Protein AF-A0A395J311-F1 (afdb_monomer_lite)

pLDDT: mean 76.12, std 22.11, range [23.8, 97.12]

Structure (mmCIF, N/CA/C/O backbone):
data_AF-A0A395J311-F1
#
_entry.id   AF-A0A395J311-F1
#
loop_
_atom_site.group_PDB
_atom_site.id
_atom_site.type_symbol
_atom_site.label_atom_id
_atom_site.label_alt_id
_atom_site.label_comp_id
_atom_site.label_asym_id
_atom_site.label_entity_id
_atom_site.label_seq_id
_atom_site.pdbx_PDB_ins_code
_atom_site.Cartn_x
_atom_site.Cartn_y
_atom_site.Cartn_z
_atom_site.occupancy
_atom_site.B_iso_or_equiv
_atom_site.auth_seq_id
_atom_site.auth_comp_id
_atom_site.auth_asym_id
_atom_site.auth_atom_id
_atom_site.pdbx_PDB_model_num
ATOM 1 N N . MET A 1 1 ? -8.144 3.994 -25.648 1.00 46.50 1 MET A N 1
ATOM 2 C CA . MET A 1 1 ? -8.638 4.222 -24.274 1.00 46.50 1 MET A CA 1
ATOM 3 C C . MET A 1 1 ? -9.546 5.435 -24.321 1.00 46.50 1 MET A C 1
ATOM 5 O O . MET A 1 1 ? -9.095 6.478 -24.772 1.00 46.50 1 MET A O 1
ATOM 9 N N . GLY A 1 2 ? -10.836 5.251 -24.032 1.00 50.41 2 GLY A N 1
ATOM 10 C CA . GLY A 1 2 ? -11.854 6.295 -24.164 1.00 50.41 2 GLY A CA 1
ATOM 11 C C . GLY A 1 2 ? -11.689 7.373 -23.098 1.00 50.41 2 GLY A C 1
ATOM 12 O O . GLY A 1 2 ? -11.683 7.052 -21.916 1.00 50.41 2 GLY A O 1
ATOM 13 N N . VAL A 1 3 ? -11.524 8.624 -23.532 1.00 54.03 3 VAL A N 1
ATOM 14 C CA . VAL A 1 3 ? -11.451 9.811 -22.658 1.00 54.03 3 VAL A CA 1
ATOM 15 C C . VAL A 1 3 ? -12.029 11.061 -23.345 1.00 54.03 3 VAL A C 1
ATOM 17 O O . VAL A 1 3 ? -11.719 12.177 -22.959 1.00 54.03 3 VAL A O 1
ATOM 20 N N . LEU A 1 4 ? -12.816 10.909 -24.415 1.00 57.56 4 LEU A N 1
ATOM 21 C CA . LEU A 1 4 ? -13.254 12.064 -25.215 1.00 57.56 4 LEU A CA 1
ATOM 22 C C . LEU A 1 4 ? -14.638 12.609 -24.828 1.00 57.56 4 LEU A C 1
ATOM 24 O O . LEU A 1 4 ? -15.009 13.659 -25.333 1.00 57.56 4 LEU A O 1
ATOM 28 N N . ASP A 1 5 ? -15.372 11.935 -23.936 1.00 71.38 5 ASP A N 1
ATOM 29 C CA . ASP A 1 5 ? -16.736 12.323 -23.534 1.00 71.38 5 ASP A CA 1
ATOM 30 C C . ASP A 1 5 ? -16.904 12.284 -22.004 1.00 71.38 5 ASP A C 1
ATOM 32 O O . ASP A 1 5 ? -17.662 11.498 -21.440 1.00 71.38 5 ASP A O 1
ATOM 36 N N . THR A 1 6 ? -16.079 13.060 -21.302 1.00 75.94 6 THR A N 1
ATOM 37 C CA . THR A 1 6 ? -16.185 13.291 -19.854 1.00 75.94 6 THR A CA 1
ATOM 38 C C . THR A 1 6 ? -15.717 14.708 -19.538 1.00 75.94 6 THR A C 1
ATOM 40 O O . THR A 1 6 ? -14.771 15.200 -20.154 1.00 75.94 6 THR A O 1
ATOM 43 N N . GLU A 1 7 ? -16.353 15.362 -18.562 1.00 77.81 7 GLU A N 1
ATOM 44 C CA . GLU A 1 7 ? -15.931 16.680 -18.055 1.00 77.81 7 GLU A CA 1
ATOM 45 C C . GLU A 1 7 ? -14.528 16.643 -17.419 1.00 77.81 7 GLU A C 1
ATOM 47 O O . GLU A 1 7 ? -13.883 17.678 -17.256 1.00 77.81 7 GLU A O 1
ATOM 52 N N . PHE A 1 8 ? -14.022 15.445 -17.105 1.00 72.50 8 PHE A N 1
ATOM 53 C CA . PHE A 1 8 ? -12.715 15.223 -16.495 1.00 72.50 8 PHE A CA 1
ATOM 54 C C . PHE A 1 8 ? -11.744 14.625 -17.515 1.00 72.50 8 PHE A C 1
ATOM 56 O O . PHE A 1 8 ? -11.660 13.408 -17.700 1.00 72.50 8 PHE A O 1
ATOM 63 N N . SER A 1 9 ? -11.015 15.507 -18.199 1.00 60.00 9 SER A N 1
ATOM 64 C CA . SER A 1 9 ? -10.044 15.131 -19.226 1.00 60.00 9 SER A CA 1
ATOM 65 C C . SER A 1 9 ? -8.807 14.462 -18.616 1.00 60.00 9 SER A C 1
ATOM 67 O O . SER A 1 9 ? -7.838 15.128 -18.257 1.00 60.00 9 SER A O 1
ATOM 69 N N . GLY A 1 10 ? -8.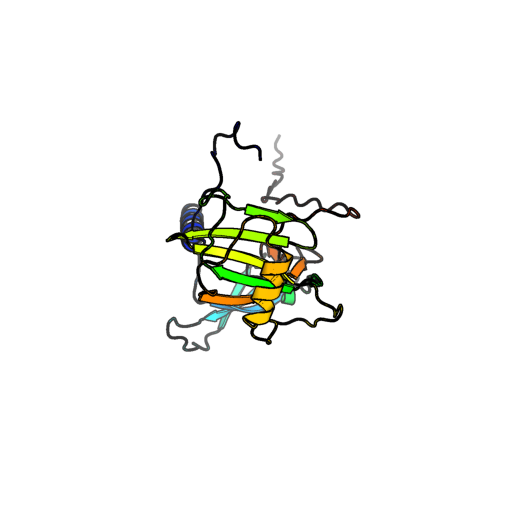806 13.131 -18.600 1.00 62.72 10 GLY A N 1
ATOM 70 C CA . GLY A 1 10 ? -7.616 12.327 -18.329 1.00 62.72 10 GLY A CA 1
ATOM 71 C C . GLY A 1 10 ? -7.238 12.202 -16.850 1.00 62.72 10 GLY A C 1
ATOM 72 O O . GLY A 1 10 ? -7.912 12.731 -15.968 1.00 62.72 10 GLY A O 1
ATOM 73 N N . PRO A 1 11 ? -6.182 11.425 -16.560 1.00 70.25 11 PRO A N 1
ATOM 74 C CA . PRO A 1 11 ? -5.730 11.199 -15.196 1.00 70.25 11 PRO A CA 1
ATOM 75 C C . PRO A 1 11 ? -5.072 12.456 -14.616 1.00 70.25 11 PRO A C 1
ATOM 77 O O . PRO A 1 11 ? -4.247 13.094 -15.268 1.00 70.25 11 PRO A O 1
ATOM 80 N N . TYR A 1 12 ? -5.383 12.763 -13.357 1.00 73.06 12 TYR A N 1
ATOM 81 C CA . TYR A 1 12 ? -4.646 13.758 -12.581 1.00 73.06 12 TYR A CA 1
ATOM 82 C C . TYR A 1 12 ? -3.455 13.096 -11.893 1.00 73.06 12 TYR A C 1
ATOM 84 O O . TYR A 1 12 ? -3.605 12.104 -11.182 1.00 73.06 12 TYR A O 1
ATOM 92 N N . MET A 1 13 ? -2.270 13.662 -12.101 1.00 72.25 13 MET A N 1
ATOM 93 C CA . MET A 1 13 ? -1.029 13.200 -11.482 1.00 72.25 13 MET A CA 1
ATOM 94 C C . MET A 1 13 ? -0.761 14.032 -10.224 1.00 72.25 13 MET A C 1
ATOM 96 O O . MET A 1 13 ? 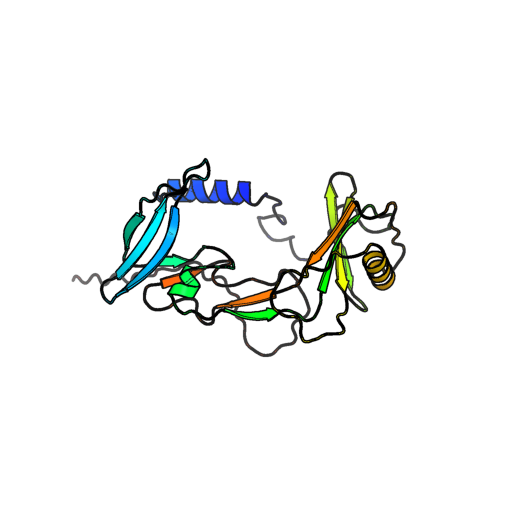-0.026 15.015 -10.278 1.00 72.25 13 MET A O 1
ATOM 100 N N . LEU A 1 14 ? -1.396 13.660 -9.112 1.00 75.81 14 LEU A N 1
ATOM 101 C CA . LEU A 1 14 ? -1.142 14.233 -7.786 1.00 75.81 14 LEU A CA 1
ATOM 102 C C . LEU A 1 14 ? -0.305 13.264 -6.955 1.00 75.81 14 LEU A C 1
ATOM 104 O O . LEU A 1 14 ? -0.451 12.044 -7.077 1.00 75.81 14 LEU A O 1
ATOM 108 N N . SER A 1 15 ? 0.564 13.791 -6.095 1.00 76.75 15 SER A N 1
ATOM 109 C CA . SER A 1 15 ? 1.229 12.945 -5.109 1.00 76.75 15 SER A CA 1
ATOM 110 C C . SER A 1 15 ? 0.222 12.422 -4.079 1.00 76.75 15 SER A C 1
ATOM 112 O O . SER A 1 15 ? -0.832 13.017 -3.826 1.00 76.75 15 SER A O 1
ATOM 114 N N . GLN A 1 16 ? 0.563 11.301 -3.445 1.00 76.81 16 GLN A N 1
ATOM 115 C CA . GLN A 1 16 ? -0.244 10.752 -2.358 1.00 76.81 16 GLN A CA 1
ATOM 116 C C . GLN A 1 16 ? -0.384 11.754 -1.198 1.00 76.81 16 GLN A C 1
ATOM 118 O O . GLN A 1 16 ? -1.484 11.944 -0.697 1.00 76.81 16 GLN A O 1
ATOM 123 N N . SER A 1 17 ? 0.698 12.455 -0.843 1.00 79.75 17 SER A N 1
ATOM 124 C CA . SER A 1 17 ? 0.708 13.496 0.198 1.00 79.75 17 SER A CA 1
ATOM 125 C C . SER A 1 17 ? -0.286 14.628 -0.085 1.00 79.75 17 SER A C 1
ATOM 127 O O . SER A 1 17 ? -1.055 15.023 0.792 1.00 79.75 17 SER A O 1
ATOM 129 N N . GLU A 1 18 ? -0.317 15.126 -1.324 1.00 84.25 18 GLU A N 1
ATOM 130 C CA . GLU A 1 18 ? -1.268 16.169 -1.727 1.00 84.25 18 GLU A CA 1
ATOM 131 C C . GLU A 1 18 ? -2.708 15.654 -1.660 1.00 84.25 18 GLU A C 1
ATOM 133 O O . GLU A 1 18 ? -3.593 16.344 -1.156 1.00 84.25 18 GLU A O 1
ATOM 138 N N . THR A 1 19 ? -2.930 14.416 -2.106 1.00 89.25 19 THR A N 1
ATOM 139 C CA . THR A 1 19 ? -4.248 13.774 -2.056 1.00 89.25 19 THR A CA 1
ATOM 140 C C . THR A 1 19 ? -4.732 13.614 -0.611 1.00 89.25 19 THR A C 1
ATOM 142 O O . THR A 1 19 ? -5.855 14.002 -0.294 1.00 89.25 19 THR A O 1
ATOM 145 N N . GLU A 1 20 ? -3.885 13.101 0.283 1.00 92.38 20 GLU A N 1
ATOM 146 C CA . GLU A 1 20 ? -4.190 12.943 1.711 1.00 92.38 20 GLU A CA 1
ATOM 147 C C . GLU A 1 20 ? -4.463 14.291 2.386 1.00 92.38 20 GLU A C 1
ATOM 149 O O . GLU A 1 20 ? -5.451 14.418 3.105 1.00 92.38 20 GLU A O 1
ATOM 154 N N . SER A 1 21 ? -3.660 15.316 2.087 1.00 91.81 21 SER A N 1
ATOM 155 C CA . SER A 1 21 ? -3.848 16.670 2.626 1.00 91.81 21 SER A CA 1
ATOM 156 C C . SER A 1 21 ? -5.194 17.274 2.209 1.00 91.81 21 SER A C 1
ATOM 158 O O . SER A 1 21 ? -5.882 17.898 3.018 1.00 91.81 21 SER A O 1
ATOM 160 N N . CYS A 1 22 ? -5.608 17.073 0.953 1.00 93.75 22 CYS A N 1
ATOM 161 C CA . CYS A 1 22 ? -6.921 17.509 0.477 1.00 93.75 22 CYS A CA 1
ATOM 162 C C . CYS A 1 22 ? -8.070 16.773 1.183 1.00 93.75 22 CYS A C 1
ATOM 164 O O . CYS A 1 22 ? -9.066 17.405 1.540 1.00 93.75 22 CYS A O 1
ATOM 166 N N . LEU A 1 23 ? -7.934 15.461 1.395 1.00 94.56 23 LEU A N 1
ATOM 167 C CA . LEU A 1 23 ? -8.941 14.650 2.085 1.00 94.56 23 LEU A CA 1
ATOM 168 C C . LEU A 1 23 ? -9.050 15.003 3.574 1.00 94.56 23 LEU A C 1
ATOM 170 O O . LEU A 1 23 ? -10.162 15.095 4.088 1.00 94.56 23 LEU A O 1
ATOM 174 N N . GLU A 1 24 ? -7.925 15.238 4.254 1.00 94.19 24 GLU A N 1
ATOM 175 C CA . GLU A 1 24 ? -7.893 15.653 5.663 1.00 94.19 24 GLU A CA 1
ATOM 176 C C . GLU A 1 24 ? -8.586 17.003 5.849 1.00 94.19 24 GLU A C 1
ATOM 178 O O . GLU A 1 24 ? -9.477 17.122 6.688 1.00 94.19 24 GLU A O 1
ATOM 183 N N . LYS A 1 25 ? -8.284 17.981 4.987 1.00 95.00 25 LYS A N 1
ATOM 184 C CA . LYS A 1 25 ? -8.961 19.281 5.012 1.00 95.00 25 LYS A CA 1
ATOM 185 C C . LYS A 1 25 ? -10.478 19.147 4.834 1.00 95.00 25 LYS A C 1
ATOM 187 O O . LYS A 1 25 ? -11.243 19.795 5.541 1.00 95.00 25 LYS A O 1
ATOM 192 N N . GLN A 1 26 ? -10.926 18.304 3.903 1.00 97.00 26 GLN A N 1
ATOM 193 C CA . GLN A 1 26 ? -12.359 18.066 3.710 1.00 97.00 26 GLN A CA 1
ATOM 194 C C . GLN A 1 26 ? -13.001 17.369 4.912 1.00 97.00 26 GLN A C 1
ATOM 196 O O . GLN A 1 26 ? -14.098 17.739 5.324 1.00 97.00 26 GLN A O 1
ATOM 201 N N . LEU A 1 27 ? -12.318 16.400 5.524 1.00 96.00 27 LEU A N 1
ATOM 202 C CA . LEU A 1 27 ? -12.799 15.749 6.740 1.00 96.00 27 LEU A CA 1
ATOM 203 C C . LEU A 1 27 ? -13.018 16.764 7.873 1.00 96.00 27 LEU A C 1
ATOM 205 O O . LEU A 1 27 ? -14.042 16.692 8.554 1.00 96.00 27 LEU A O 1
ATOM 209 N N . GLU A 1 28 ? -12.097 17.713 8.049 1.00 95.25 28 GLU A N 1
ATOM 210 C CA . GLU A 1 28 ? -12.226 18.801 9.025 1.00 95.25 28 GLU A CA 1
ATOM 211 C C . GLU A 1 28 ? -13.413 19.727 8.714 1.00 95.25 28 GLU A C 1
ATOM 213 O O . GLU A 1 28 ? -14.158 20.091 9.624 1.00 95.25 28 GLU A O 1
ATOM 218 N N . GLU A 1 29 ? -13.650 20.058 7.438 1.00 96.25 29 GLU A N 1
ATOM 219 C CA . GLU A 1 29 ? -14.809 20.860 7.006 1.00 96.25 29 GLU A CA 1
ATOM 220 C C . GLU A 1 29 ? -16.150 20.173 7.334 1.00 96.25 29 GLU A C 1
ATOM 222 O O . GLU A 1 29 ? -17.123 20.847 7.679 1.00 96.25 29 GLU A O 1
ATOM 227 N N . TYR A 1 30 ? -16.196 18.836 7.321 1.00 96.38 30 TYR A N 1
ATOM 228 C CA . TYR A 1 30 ? -17.352 18.047 7.770 1.00 96.38 30 TYR A CA 1
ATOM 229 C C . TYR A 1 30 ? -17.412 17.821 9.294 1.00 96.38 30 TYR A C 1
ATOM 231 O O . TYR A 1 30 ? -18.298 17.112 9.777 1.00 96.38 30 TYR A O 1
ATOM 239 N N . GLY A 1 31 ? -16.502 18.423 10.068 1.00 95.88 31 GLY A N 1
ATOM 240 C CA . GLY A 1 31 ? -16.446 18.316 11.529 1.00 95.88 31 GLY A CA 1
ATOM 241 C C . GLY A 1 31 ? -15.752 17.053 12.049 1.00 95.88 31 GLY A C 1
ATOM 242 O O . GLY A 1 31 ? -15.846 16.746 13.240 1.00 95.88 31 GLY A O 1
ATOM 243 N N . GLY A 1 32 ? -15.071 16.306 11.179 1.00 94.75 32 GLY A N 1
ATOM 244 C CA . GLY A 1 32 ? -14.199 15.206 11.572 1.00 94.75 32 GLY A CA 1
ATOM 245 C C . GLY A 1 32 ? -12.900 15.706 12.206 1.00 94.75 32 GLY A C 1
ATOM 246 O O . GLY A 1 32 ? -12.523 16.869 12.080 1.00 94.75 32 GLY A O 1
ATOM 247 N N . LYS A 1 33 ? -12.201 14.812 12.910 1.00 94.19 33 LYS A N 1
ATOM 248 C CA . LYS A 1 33 ? -10.931 15.123 13.572 1.00 94.19 33 LYS A CA 1
ATOM 249 C C . LYS A 1 33 ? -9.936 13.994 13.357 1.00 94.19 33 LYS A C 1
ATOM 251 O O . LYS A 1 33 ? -10.261 12.834 13.610 1.00 94.19 33 LYS A O 1
ATOM 256 N N . VAL A 1 34 ? -8.719 14.343 12.949 1.00 93.06 34 VAL A N 1
ATOM 257 C CA . VAL A 1 34 ? -7.593 13.409 12.880 1.00 93.06 34 VAL A CA 1
ATOM 258 C C . VAL A 1 34 ? -6.742 13.568 14.134 1.00 93.06 34 VAL A C 1
ATOM 260 O O . VAL A 1 34 ? -6.245 14.647 14.442 1.00 93.06 34 VAL A O 1
ATOM 263 N N . GLU A 1 35 ? -6.574 12.479 14.878 1.00 91.44 35 GLU A N 1
ATOM 264 C CA . GLU A 1 35 ? -5.680 12.432 16.034 1.00 91.44 35 GLU A CA 1
ATOM 265 C C . GLU A 1 35 ? -4.456 11.591 15.668 1.00 91.44 35 GLU A C 1
ATOM 267 O O . GLU A 1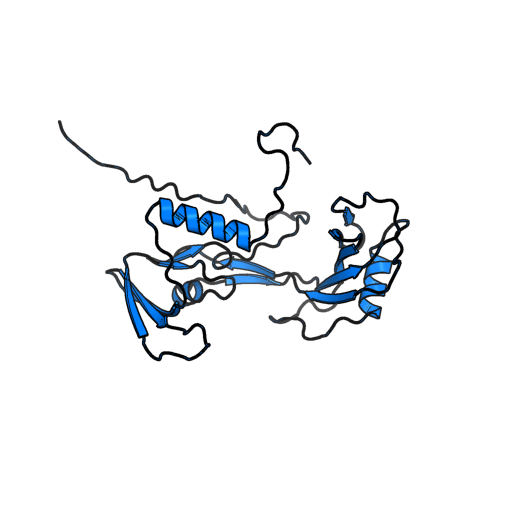 35 ? -4.523 10.364 15.574 1.00 91.44 35 GLU A O 1
ATOM 272 N N . ARG A 1 36 ? -3.342 12.279 15.395 1.00 90.50 36 ARG A N 1
ATOM 273 C CA . ARG A 1 36 ? -2.062 11.669 15.010 1.00 90.50 36 ARG A CA 1
ATOM 274 C C . ARG A 1 36 ? -1.324 11.131 16.238 1.00 90.50 36 ARG A C 1
ATOM 276 O O . ARG A 1 36 ? -1.791 11.275 17.364 1.00 90.50 36 ARG A O 1
ATOM 283 N N . GLU A 1 37 ? -0.181 10.481 16.005 1.00 88.81 37 GLU A N 1
ATOM 284 C CA . GLU A 1 37 ? 0.712 9.988 17.074 1.00 88.81 37 GLU A CA 1
ATOM 285 C C . GLU A 1 37 ? 0.087 8.920 17.984 1.00 88.81 37 GLU A C 1
ATOM 287 O O . GLU A 1 37 ? 0.512 8.706 19.118 1.00 88.81 37 GLU A O 1
ATOM 292 N N . ARG A 1 38 ? -0.919 8.205 17.477 1.00 89.00 38 ARG A N 1
ATOM 293 C CA . ARG A 1 38 ? -1.617 7.147 18.204 1.00 89.00 38 ARG A CA 1
ATOM 294 C C . ARG A 1 38 ? -1.503 5.833 17.466 1.00 89.00 38 ARG A C 1
ATOM 296 O O . ARG A 1 38 ? -2.024 5.671 16.365 1.00 89.00 38 ARG A O 1
ATOM 303 N N . LYS A 1 39 ? -0.838 4.871 18.097 1.00 90.19 39 LYS A N 1
ATOM 304 C CA . LYS A 1 39 ? -0.710 3.516 17.566 1.00 90.19 39 LYS A CA 1
ATOM 305 C C . LYS A 1 39 ? -1.669 2.594 18.290 1.00 90.19 39 LYS A C 1
ATOM 307 O O . LYS A 1 39 ? -1.597 2.457 19.509 1.00 90.19 39 LYS A O 1
ATOM 312 N N . LEU A 1 40 ? -2.547 1.951 17.525 1.00 92.25 40 LEU A N 1
ATOM 313 C CA . LEU A 1 40 ? -3.405 0.886 18.031 1.00 92.25 40 LEU A CA 1
ATOM 314 C C . LEU A 1 40 ? -2.537 -0.207 18.667 1.00 92.25 40 LEU A C 1
ATOM 316 O O . LEU A 1 40 ? -1.537 -0.620 18.081 1.00 92.25 40 LEU A O 1
ATOM 320 N N . GLN A 1 41 ? -2.924 -0.672 19.851 1.00 91.69 41 GLN A N 1
ATOM 321 C CA . GLN A 1 41 ? -2.296 -1.806 20.533 1.00 91.69 41 GLN A CA 1
ATOM 322 C C . GLN A 1 41 ? -3.267 -2.965 20.699 1.00 91.69 41 GLN A C 1
ATOM 324 O O . GLN A 1 41 ? -2.908 -4.112 20.442 1.00 91.69 41 GLN A O 1
ATOM 329 N N . LEU A 1 42 ? -4.495 -2.659 21.116 1.00 91.12 42 LEU A N 1
ATOM 330 C CA . LEU A 1 42 ? -5.506 -3.663 21.398 1.00 91.12 42 LEU A CA 1
ATOM 331 C C . LEU A 1 42 ? -6.876 -3.174 20.946 1.00 91.12 42 LEU A C 1
ATOM 333 O O . LEU A 1 42 ? -7.221 -2.005 21.103 1.00 91.12 42 LEU A O 1
ATOM 337 N N . LEU A 1 43 ? -7.660 -4.103 20.417 1.00 94.12 43 LEU A N 1
ATOM 338 C CA . LEU A 1 43 ? -9.065 -3.906 20.112 1.00 94.12 43 LEU A CA 1
ATOM 339 C C . LEU A 1 43 ? -9.840 -5.041 20.772 1.00 94.12 43 LEU A C 1
ATOM 341 O O . LEU A 1 43 ? -9.594 -6.214 20.485 1.00 94.12 43 LEU A O 1
ATOM 345 N N . PHE A 1 44 ? -10.766 -4.680 21.653 1.00 90.62 44 PHE A N 1
ATOM 346 C CA . PHE A 1 44 ? -11.683 -5.595 22.318 1.00 90.62 44 PHE A CA 1
ATOM 347 C C . PHE A 1 44 ? -13.117 -5.245 21.930 1.00 90.62 44 PHE A C 1
ATOM 349 O O . PHE A 1 44 ? -13.457 -4.078 21.764 1.00 90.62 44 PHE A O 1
ATOM 356 N N . ARG A 1 45 ? -13.967 -6.255 21.774 1.00 90.31 45 ARG A N 1
ATOM 357 C CA . ARG A 1 45 ? -15.369 -6.074 21.394 1.00 90.31 45 ARG A CA 1
ATOM 358 C C . ARG A 1 45 ? -16.261 -6.903 22.302 1.00 90.31 45 ARG A C 1
ATOM 360 O O . ARG A 1 45 ? -15.926 -8.047 22.606 1.00 90.31 45 ARG A O 1
ATOM 367 N N . ASP A 1 46 ? -17.397 -6.335 22.667 1.00 86.12 46 ASP A N 1
ATOM 368 C CA . ASP A 1 46 ? -18.466 -7.000 23.404 1.00 86.12 46 ASP A CA 1
ATOM 369 C C . ASP A 1 46 ? -19.828 -6.686 22.759 1.00 86.12 46 ASP A C 1
ATOM 371 O O . ASP A 1 46 ? -19.906 -6.132 21.655 1.00 86.12 46 ASP A O 1
ATOM 375 N N . ASP A 1 47 ? -20.917 -7.068 23.424 1.00 84.00 47 ASP A N 1
ATOM 376 C CA . ASP A 1 47 ? -22.274 -6.841 22.917 1.00 84.00 47 ASP A CA 1
ATOM 377 C C . ASP A 1 47 ? -22.658 -5.343 22.883 1.00 84.00 47 ASP A C 1
ATOM 379 O O . ASP A 1 47 ? -23.487 -4.914 22.067 1.00 84.00 47 ASP A O 1
ATOM 383 N N . ASN A 1 48 ? -22.010 -4.523 23.716 1.00 86.25 48 ASN A N 1
ATOM 384 C CA . ASN A 1 48 ? -22.326 -3.112 23.943 1.00 86.25 48 ASN A CA 1
ATOM 385 C C . ASN A 1 48 ? -21.497 -2.153 23.076 1.00 86.25 48 ASN A C 1
ATOM 387 O O . ASN A 1 48 ? -21.915 -1.010 22.854 1.00 86.25 48 ASN A O 1
ATOM 391 N N . GLY A 1 49 ? -20.351 -2.595 22.557 1.00 92.44 49 GLY A N 1
ATOM 392 C CA . GLY A 1 49 ? -19.497 -1.768 21.717 1.00 92.44 49 GLY A CA 1
ATOM 393 C C . GLY A 1 49 ? -18.122 -2.364 21.441 1.00 92.44 49 GLY A C 1
ATOM 394 O O . GLY A 1 49 ? -17.898 -3.576 21.462 1.00 92.44 49 GLY A O 1
ATOM 395 N N . VAL A 1 50 ? -17.194 -1.470 21.121 1.00 95.44 50 VAL A N 1
ATOM 396 C CA . VAL A 1 50 ? -15.786 -1.771 20.887 1.00 95.44 50 VAL A CA 1
ATOM 397 C C . VAL A 1 50 ? -14.961 -0.860 21.787 1.00 95.44 50 VAL A C 1
ATOM 399 O O . VAL A 1 50 ? -15.180 0.350 21.817 1.00 95.44 50 VAL A O 1
ATOM 402 N N . SER A 1 51 ? -14.019 -1.442 22.522 1.00 94.75 51 SER A N 1
ATOM 403 C CA . SER A 1 51 ? -12.993 -0.702 23.243 1.00 94.75 51 SER A CA 1
ATOM 404 C C . SER A 1 51 ? -11.676 -0.790 22.486 1.00 94.75 51 SER A C 1
ATOM 406 O O . SER A 1 51 ? -11.248 -1.869 22.061 1.00 94.75 51 SER A O 1
ATOM 408 N N . VAL A 1 52 ? -11.046 0.360 22.288 1.00 94.62 52 VAL A N 1
ATOM 409 C CA . VAL A 1 52 ? -9.821 0.491 21.513 1.00 94.62 52 VAL A CA 1
ATOM 410 C C . VAL A 1 52 ? -8.757 1.133 22.380 1.00 94.62 52 VAL A C 1
ATOM 412 O O . VAL A 1 52 ? -8.954 2.228 22.907 1.00 94.62 52 VAL A O 1
ATOM 415 N N . ARG A 1 53 ? -7.621 0.450 22.510 1.00 93.88 53 ARG A N 1
ATOM 416 C CA . ARG A 1 53 ? -6.479 0.931 23.276 1.00 93.88 53 ARG A CA 1
ATOM 417 C C . ARG A 1 53 ? -5.355 1.360 22.357 1.00 93.88 53 ARG A C 1
ATOM 419 O O . ARG A 1 53 ? -4.905 0.590 21.501 1.00 93.88 53 ARG A O 1
ATOM 426 N N . PHE A 1 54 ? -4.876 2.573 22.583 1.00 91.69 54 PHE A N 1
ATOM 427 C CA . PHE A 1 54 ? -3.795 3.183 21.833 1.00 91.69 54 PHE A CA 1
ATOM 428 C C . PHE A 1 54 ? -2.635 3.523 22.755 1.00 91.69 54 PHE A C 1
ATOM 430 O O . PHE A 1 54 ? -2.822 3.860 23.923 1.00 91.69 54 PHE A O 1
ATOM 437 N N . ARG A 1 55 ? -1.437 3.506 22.183 1.00 88.75 55 ARG A N 1
ATOM 438 C CA . ARG A 1 55 ? -0.249 4.102 22.781 1.00 88.75 55 ARG A CA 1
ATOM 439 C C . ARG A 1 55 ? 0.074 5.398 22.064 1.00 88.75 55 ARG A C 1
ATOM 441 O O . ARG A 1 55 ? 0.067 5.434 20.828 1.00 88.75 55 ARG A O 1
ATOM 448 N N . LYS A 1 56 ? 0.389 6.434 22.837 1.00 84.19 56 LYS A N 1
ATOM 449 C CA . LYS A 1 56 ? 0.898 7.689 22.296 1.00 84.19 56 LYS A CA 1
ATOM 450 C C . LYS A 1 56 ? 2.378 7.539 21.939 1.00 84.19 56 LYS A C 1
ATOM 452 O O . LYS A 1 56 ? 3.158 7.008 22.722 1.00 84.19 56 LYS A O 1
ATOM 457 N N . ILE A 1 57 ? 2.754 7.978 20.747 1.00 81.88 57 ILE A N 1
ATOM 458 C CA . ILE A 1 57 ? 4.136 7.949 20.260 1.00 81.88 57 ILE A CA 1
ATOM 459 C C . ILE A 1 57 ? 4.611 9.396 20.180 1.00 81.88 57 ILE A C 1
ATOM 461 O O . ILE A 1 57 ? 3.966 10.189 19.503 1.00 81.88 57 ILE A O 1
ATOM 465 N N . SER A 1 58 ? 5.700 9.767 20.860 1.00 73.50 58 SER A N 1
ATOM 466 C CA . SER A 1 58 ? 6.234 11.125 20.701 1.00 73.50 58 SER A CA 1
ATOM 467 C C . SER A 1 58 ? 6.849 11.309 19.309 1.00 73.50 58 SER A C 1
ATOM 469 O O . SER A 1 58 ? 7.346 10.352 18.707 1.00 73.50 58 SER A O 1
ATOM 471 N N . GLN A 1 59 ? 6.855 12.545 18.801 1.00 66.19 59 GLN A N 1
ATOM 472 C CA . GLN A 1 59 ? 7.507 12.878 17.525 1.00 66.19 59 GLN A CA 1
ATOM 473 C C . GLN A 1 59 ? 9.010 12.546 17.518 1.00 66.19 59 GLN A C 1
ATOM 475 O O . GLN A 1 59 ? 9.560 12.237 16.464 1.00 66.19 59 GLN A O 1
ATOM 480 N N . ASP A 1 60 ? 9.646 12.518 18.693 1.00 68.12 60 ASP A N 1
ATOM 481 C CA . ASP A 1 60 ? 11.064 12.183 18.872 1.00 68.12 60 ASP A CA 1
ATOM 482 C C . ASP A 1 60 ? 11.319 10.663 18.965 1.00 68.12 60 ASP A C 1
ATOM 484 O O . ASP A 1 60 ? 12.433 10.226 19.256 1.00 68.12 60 ASP A O 1
ATOM 488 N N . GLY A 1 61 ? 10.285 9.837 18.763 1.00 58.06 61 GLY A N 1
ATOM 489 C CA . GLY A 1 61 ? 10.367 8.376 18.830 1.00 58.06 61 GLY A CA 1
ATOM 490 C C . GLY A 1 61 ? 10.471 7.808 20.248 1.00 58.06 61 GLY A C 1
ATOM 491 O O . GLY A 1 61 ? 10.621 6.596 20.407 1.00 58.06 61 GLY A O 1
ATOM 492 N N . TYR A 1 62 ? 10.370 8.653 21.279 1.00 57.78 62 TYR A N 1
ATOM 493 C CA . TYR A 1 62 ? 10.315 8.206 22.667 1.00 57.78 62 TYR A CA 1
ATOM 494 C C . TYR A 1 62 ? 8.905 7.732 23.016 1.00 57.78 62 TYR A C 1
ATOM 496 O O . TYR A 1 62 ? 7.909 8.437 22.831 1.00 57.78 62 TYR A O 1
ATOM 504 N N . ASP A 1 63 ? 8.832 6.512 23.542 1.00 58.81 63 ASP A N 1
ATOM 505 C CA . ASP A 1 63 ? 7.586 5.933 24.017 1.00 58.81 63 ASP A CA 1
ATOM 506 C C . ASP A 1 63 ? 7.152 6.614 25.312 1.00 58.81 63 ASP A C 1
ATOM 508 O O . ASP A 1 63 ? 7.653 6.331 26.403 1.00 58.81 63 ASP A O 1
ATOM 512 N N . GLU A 1 64 ? 6.150 7.481 25.206 1.00 61.28 64 GLU A N 1
ATOM 513 C CA . GLU A 1 64 ? 5.299 7.736 26.352 1.00 61.28 64 GLU A CA 1
ATOM 514 C C . GLU A 1 64 ? 4.525 6.432 26.603 1.00 61.28 64 GLU A C 1
ATOM 516 O O . GLU A 1 64 ? 3.631 6.061 25.846 1.00 61.28 64 GLU A O 1
ATOM 521 N N . HIS A 1 65 ? 4.866 5.702 27.673 1.00 65.12 65 HIS A N 1
ATOM 522 C CA . HIS A 1 65 ? 4.150 4.498 28.136 1.00 65.12 65 HIS A CA 1
ATOM 523 C C . HIS A 1 65 ? 2.736 4.815 28.664 1.00 65.12 65 HIS A C 1
ATOM 525 O O . HIS A 1 65 ? 2.253 4.205 29.618 1.00 65.12 65 HIS A O 1
ATOM 531 N N . LYS A 1 66 ? 2.077 5.818 28.088 1.00 73.56 66 LYS A N 1
ATOM 532 C CA . LYS A 1 66 ? 0.732 6.220 28.440 1.00 73.56 66 LYS A CA 1
ATOM 533 C C . LYS A 1 66 ? -0.229 5.576 27.451 1.00 73.56 66 LYS A C 1
ATOM 535 O O . LYS A 1 66 ? -0.280 5.937 26.275 1.00 73.56 66 LYS A O 1
ATOM 540 N N . GLU A 1 67 ? -0.958 4.593 27.957 1.00 83.12 67 GLU A N 1
ATOM 541 C CA . GLU A 1 67 ? -2.061 3.966 27.244 1.00 83.12 67 GLU A CA 1
ATOM 542 C C . GLU A 1 67 ? -3.312 4.842 27.385 1.00 83.12 67 GLU A C 1
ATOM 544 O O . GLU A 1 67 ? -3.628 5.340 28.469 1.00 83.12 67 GLU A O 1
ATOM 549 N N . GLU A 1 68 ? -4.019 5.040 26.277 1.00 89.38 68 GLU A N 1
ATOM 550 C CA . GLU A 1 68 ? -5.328 5.689 26.236 1.00 89.38 68 GLU A CA 1
ATOM 551 C C . GLU A 1 68 ? -6.351 4.684 25.708 1.00 89.38 68 GLU A C 1
ATOM 553 O O . GLU A 1 68 ? -6.074 3.935 24.769 1.00 89.38 68 GLU A O 1
ATOM 558 N N . GLU A 1 69 ? -7.535 4.657 26.315 1.00 91.62 69 GLU A N 1
ATOM 559 C CA . GLU A 1 69 ? -8.620 3.758 25.933 1.00 91.62 69 GLU A CA 1
ATOM 560 C C . GLU A 1 69 ? -9.850 4.571 25.530 1.00 91.62 69 GLU A C 1
ATOM 562 O O . GLU A 1 69 ? -10.228 5.529 26.206 1.00 91.62 69 GLU A O 1
ATOM 567 N N . ILE A 1 70 ? -10.458 4.197 24.405 1.00 93.12 70 ILE A N 1
ATOM 568 C CA . ILE A 1 70 ? -11.653 4.841 23.859 1.00 93.12 70 ILE A CA 1
ATOM 569 C C . ILE A 1 70 ? -12.712 3.772 23.631 1.00 93.12 70 ILE A C 1
ATOM 571 O O . ILE A 1 70 ? -12.444 2.740 23.017 1.00 93.12 70 ILE A O 1
ATOM 575 N N . SER A 1 71 ? -13.935 4.047 24.080 1.00 94.69 71 SER A N 1
ATOM 576 C CA . SER A 1 71 ? -15.103 3.227 23.769 1.00 94.69 71 SER A CA 1
ATOM 577 C C . SER A 1 71 ? -15.888 3.834 22.612 1.00 94.69 71 SER A C 1
ATOM 579 O O . SER A 1 71 ? -16.198 5.026 22.607 1.00 94.69 71 SER A O 1
ATOM 581 N N . CYS A 1 72 ? -16.242 3.007 21.635 1.00 95.00 72 CYS A N 1
ATOM 582 C CA . CYS A 1 72 ? -17.029 3.403 20.476 1.00 95.00 72 CYS A CA 1
ATOM 583 C C . CYS A 1 72 ? -18.033 2.310 20.087 1.00 95.00 72 CYS A C 1
ATOM 585 O O . CYS A 1 72 ? -17.975 1.171 20.541 1.00 95.00 72 CYS A O 1
ATOM 587 N N . GLN A 1 73 ? -18.998 2.665 19.239 1.00 96.38 73 GLN A N 1
ATOM 588 C CA . GLN A 1 73 ? -20.001 1.710 18.755 1.00 96.38 73 GLN A CA 1
ATOM 589 C C . GLN A 1 73 ? -19.496 0.858 17.589 1.00 96.38 73 GLN A C 1
ATOM 591 O O . GLN A 1 73 ? -19.996 -0.250 17.388 1.00 96.38 73 GLN A O 1
ATOM 596 N N . TYR A 1 74 ? -18.530 1.384 16.832 1.00 95.69 74 TYR A N 1
ATOM 597 C CA . TYR A 1 74 ? -17.979 0.780 15.626 1.00 95.69 74 TYR A CA 1
ATOM 598 C C . TYR A 1 74 ? -16.521 1.192 15.422 1.00 95.69 74 TYR A C 1
ATOM 600 O O . TYR A 1 74 ? -16.124 2.294 15.804 1.00 95.69 74 TYR A O 1
ATOM 608 N N . VAL A 1 75 ? -15.752 0.325 14.764 1.00 96.88 75 VAL A N 1
ATOM 609 C CA . VAL A 1 75 ? -14.382 0.604 14.310 1.00 96.88 75 VAL A CA 1
ATOM 610 C C . VAL A 1 75 ? -14.261 0.254 12.834 1.00 96.88 75 VAL A C 1
ATOM 612 O O . VAL A 1 75 ? -14.746 -0.794 12.410 1.00 96.88 75 VAL A O 1
ATOM 615 N N . VAL A 1 76 ? -13.584 1.107 12.065 1.00 97.12 76 VAL A N 1
ATOM 616 C CA . VAL A 1 76 ? -13.221 0.843 10.669 1.00 97.12 76 VAL A CA 1
ATOM 617 C C . VAL A 1 76 ? -11.697 0.839 10.558 1.00 97.12 76 VAL A C 1
ATOM 619 O O . VAL A 1 76 ? -11.044 1.829 10.878 1.00 97.12 76 VAL A O 1
ATOM 622 N N . GLY A 1 77 ? -11.126 -0.289 10.145 1.00 95.75 77 GLY A N 1
ATOM 623 C CA . GLY A 1 77 ? -9.696 -0.454 9.919 1.00 95.75 77 GLY A CA 1
ATOM 624 C C . GLY A 1 77 ? -9.294 0.069 8.550 1.00 95.75 77 GLY A C 1
ATOM 625 O O . GLY A 1 77 ? -9.629 -0.550 7.544 1.00 95.75 77 GLY A O 1
ATOM 626 N N . CYS A 1 78 ? -8.557 1.177 8.534 1.00 95.00 78 CYS A N 1
ATOM 627 C CA . CYS A 1 78 ? -7.902 1.749 7.352 1.00 95.00 78 CYS A CA 1
ATOM 628 C C . CYS A 1 78 ? -6.368 1.753 7.532 1.00 95.00 78 CYS A C 1
ATOM 630 O O . CYS A 1 78 ? -5.667 2.624 7.032 1.00 95.00 78 CYS A O 1
ATOM 632 N N . ASP A 1 79 ? -5.846 0.798 8.304 1.00 92.88 79 ASP A N 1
ATOM 633 C CA . ASP A 1 79 ? -4.478 0.730 8.837 1.00 92.88 79 ASP A CA 1
ATOM 634 C C . ASP A 1 79 ? -3.508 -0.092 7.963 1.00 92.88 79 ASP A C 1
ATOM 636 O O . ASP A 1 79 ? -2.536 -0.675 8.449 1.00 92.88 79 ASP A O 1
ATOM 640 N N . GLY A 1 80 ? -3.766 -0.126 6.654 1.00 87.62 80 GLY A N 1
ATOM 641 C CA . GLY A 1 80 ? -2.854 -0.671 5.648 1.00 87.62 80 GLY A CA 1
ATOM 642 C C . GLY A 1 80 ? -2.784 -2.201 5.561 1.00 87.62 80 GLY A C 1
ATOM 643 O O . GLY A 1 80 ? -3.492 -2.946 6.241 1.00 87.62 80 GLY A O 1
ATOM 644 N N . SER A 1 81 ? -1.876 -2.692 4.716 1.00 85.94 81 SER A N 1
ATOM 645 C CA . SER A 1 81 ? -1.710 -4.120 4.384 1.00 85.94 81 SER A CA 1
ATOM 646 C C . SER A 1 81 ? -1.508 -5.034 5.603 1.00 85.94 81 SER A C 1
ATOM 648 O O . SER A 1 81 ? -1.999 -6.169 5.638 1.00 85.94 81 SER A O 1
ATOM 650 N N . HIS A 1 82 ? -0.847 -4.531 6.647 1.00 86.62 82 HIS A N 1
ATOM 651 C CA . HIS A 1 82 ? -0.541 -5.261 7.882 1.00 86.62 82 HIS A CA 1
ATOM 652 C C . HIS A 1 82 ? -1.598 -5.106 8.986 1.00 86.62 82 HIS A C 1
ATOM 654 O O . HIS A 1 82 ? -1.337 -5.555 10.111 1.00 86.62 82 HIS A O 1
ATOM 660 N N . SER A 1 83 ? -2.763 -4.540 8.639 1.00 92.50 83 SER A N 1
ATOM 661 C CA . SER A 1 83 ? -3.875 -4.159 9.514 1.00 92.50 83 SER A CA 1
ATOM 662 C C . SER A 1 83 ? -3.994 -4.998 10.783 1.00 92.50 83 SER A C 1
ATOM 664 O O . SER A 1 83 ? -4.221 -6.215 10.742 1.00 92.50 83 SER A O 1
ATOM 666 N N . MET A 1 84 ? -3.853 -4.328 11.925 1.00 93.88 84 MET A N 1
ATOM 667 C CA . MET A 1 84 ? -4.164 -4.915 13.219 1.00 93.88 84 MET A CA 1
ATOM 668 C C . MET A 1 84 ? -5.668 -5.022 13.419 1.00 93.88 84 MET A C 1
ATOM 670 O O . MET A 1 84 ? -6.115 -6.020 13.972 1.00 93.88 84 MET A O 1
ATOM 674 N N . VAL A 1 85 ? -6.452 -4.056 12.927 1.00 95.38 85 VAL A N 1
ATOM 675 C CA . VAL A 1 85 ? -7.918 -4.096 13.046 1.00 95.38 85 VAL A CA 1
ATOM 676 C C . VAL A 1 85 ? -8.482 -5.354 12.382 1.00 95.38 85 VAL A C 1
ATOM 678 O O . VAL A 1 85 ? -9.272 -6.069 13.000 1.00 95.38 85 VAL A O 1
ATOM 681 N N . ARG A 1 86 ? -8.013 -5.691 11.172 1.00 94.75 86 ARG A N 1
ATOM 682 C CA . ARG A 1 86 ? -8.384 -6.927 10.466 1.00 94.75 86 ARG A CA 1
ATOM 683 C C . ARG A 1 86 ? -8.061 -8.169 11.300 1.00 94.75 86 ARG A C 1
ATOM 685 O O . ARG A 1 86 ? -8.916 -9.036 11.475 1.00 94.75 86 ARG A O 1
ATOM 692 N N . LYS A 1 87 ? -6.838 -8.239 11.842 1.00 93.06 87 LYS A N 1
ATOM 693 C CA . LYS A 1 87 ? -6.378 -9.364 12.675 1.00 93.06 87 LYS A CA 1
ATOM 694 C C . LYS A 1 87 ? -7.211 -9.493 13.954 1.00 93.06 87 LYS A C 1
ATOM 696 O O . LYS A 1 87 ? -7.669 -10.586 14.265 1.00 93.06 87 LYS A O 1
ATOM 701 N N . SER A 1 88 ? -7.467 -8.389 14.657 1.00 92.75 88 SER A N 1
ATOM 702 C CA . SER A 1 88 ? -8.296 -8.357 15.870 1.00 92.75 88 SER A CA 1
ATOM 703 C C . SER A 1 88 ? -9.759 -8.719 15.602 1.00 92.75 88 SER A C 1
ATOM 705 O O . SER A 1 88 ? -10.426 -9.279 16.467 1.00 92.75 88 SER A O 1
ATOM 707 N N . ALA A 1 89 ? -10.265 -8.444 14.398 1.00 91.69 89 ALA A N 1
ATOM 708 C CA . ALA A 1 89 ? -11.597 -8.856 13.967 1.00 91.69 89 ALA A CA 1
ATOM 709 C C . ALA A 1 89 ? -11.680 -10.334 13.540 1.00 91.69 89 ALA A C 1
ATOM 711 O O . ALA A 1 89 ? -12.776 -10.800 13.223 1.00 91.69 89 ALA A O 1
ATOM 712 N N . ASN A 1 90 ? -10.558 -11.065 13.547 1.00 92.00 90 ASN A N 1
ATOM 713 C CA . ASN A 1 90 ? -10.429 -12.430 13.031 1.00 92.00 90 ASN A CA 1
ATOM 714 C C . ASN A 1 90 ? -10.935 -12.570 11.584 1.00 92.00 90 ASN A C 1
ATOM 716 O O . ASN A 1 90 ? -11.553 -13.571 11.228 1.00 92.00 90 ASN A O 1
ATOM 720 N N . LEU A 1 91 ? -10.706 -11.533 10.776 1.00 91.19 91 LEU A N 1
ATOM 721 C CA . LEU A 1 91 ? -10.961 -11.555 9.340 1.00 91.19 91 LEU A CA 1
ATOM 722 C C . LEU A 1 91 ? -9.741 -12.167 8.657 1.00 91.19 91 LEU A C 1
ATOM 724 O O . LEU A 1 91 ? -8.606 -11.707 8.860 1.00 91.19 91 LEU A O 1
ATOM 728 N N . LYS A 1 92 ? -9.954 -13.224 7.876 1.00 89.19 92 LYS A N 1
ATOM 729 C CA . LYS A 1 92 ? -8.862 -13.863 7.145 1.00 89.19 92 LYS A CA 1
ATOM 730 C C . LYS A 1 92 ? -8.436 -12.956 6.009 1.00 89.19 92 LYS A C 1
ATOM 732 O O . LYS A 1 92 ? -9.213 -12.166 5.490 1.00 89.19 92 LYS A O 1
ATOM 737 N N . PHE A 1 93 ? -7.172 -13.073 5.630 1.00 86.31 93 PHE A N 1
ATOM 738 C CA . PHE A 1 93 ? -6.609 -12.295 4.539 1.00 86.31 93 PHE A CA 1
ATOM 739 C C . PHE A 1 93 ? -6.042 -13.240 3.499 1.00 86.31 93 PHE A C 1
ATOM 741 O O . PHE A 1 93 ? -4.853 -13.580 3.508 1.00 86.31 93 PHE A O 1
ATOM 748 N N . GLU A 1 94 ? -6.961 -13.725 2.677 1.00 80.56 94 GLU A N 1
ATOM 749 C CA . GLU A 1 94 ? -6.727 -14.778 1.708 1.00 80.56 94 GLU A CA 1
ATOM 750 C C . GLU A 1 94 ? -6.275 -14.184 0.377 1.00 80.56 94 GLU A C 1
ATOM 752 O O . GLU A 1 94 ? -6.592 -13.054 0.006 1.00 80.56 94 GLU A O 1
ATOM 757 N N . GLY A 1 95 ? -5.477 -14.955 -0.341 1.00 71.62 95 GLY A N 1
ATOM 758 C CA . GLY A 1 95 ? -4.901 -14.568 -1.614 1.00 71.62 95 GLY A CA 1
ATOM 759 C C . GLY A 1 95 ? -3.596 -15.303 -1.830 1.00 71.62 95 GLY A C 1
ATOM 760 O O . GLY A 1 95 ? -3.138 -16.052 -0.963 1.00 71.62 95 GLY A O 1
ATOM 761 N N . SER A 1 96 ? -2.995 -15.094 -2.987 1.00 61.62 96 SER A N 1
ATOM 762 C CA . SER A 1 96 ? -1.733 -15.724 -3.338 1.00 61.62 96 SER A CA 1
ATOM 763 C C . SER A 1 96 ? -0.721 -14.686 -3.804 1.00 61.62 96 SER A C 1
ATOM 765 O O . SER A 1 96 ? -1.047 -13.591 -4.277 1.00 61.62 96 SER A O 1
ATOM 767 N N . ALA A 1 97 ? 0.553 -15.025 -3.627 1.00 62.00 97 ALA A N 1
ATOM 768 C CA . ALA A 1 97 ? 1.573 -14.426 -4.463 1.00 62.00 97 ALA A CA 1
ATOM 769 C C . ALA A 1 97 ? 1.320 -14.919 -5.891 1.00 62.00 97 ALA A C 1
ATOM 771 O O . ALA A 1 97 ? 1.065 -16.108 -6.099 1.00 62.00 97 ALA A O 1
ATOM 772 N N . TYR A 1 98 ? 1.355 -14.016 -6.866 1.00 61.44 98 TYR A N 1
ATOM 773 C CA . TYR A 1 98 ? 1.521 -14.482 -8.234 1.00 61.44 98 TYR A CA 1
ATOM 774 C C . TYR A 1 98 ? 2.881 -15.166 -8.323 1.00 61.44 98 TYR A C 1
ATOM 776 O O . TYR A 1 98 ? 3.836 -14.723 -7.688 1.00 61.44 98 TYR A O 1
ATOM 784 N N . ALA A 1 99 ? 2.957 -16.241 -9.106 1.00 58.12 99 ALA A N 1
ATOM 785 C CA . ALA A 1 99 ? 4.209 -16.964 -9.284 1.00 58.12 99 ALA A CA 1
ATOM 786 C C . ALA A 1 99 ? 5.312 -16.042 -9.831 1.00 58.12 99 ALA A C 1
ATOM 788 O O . ALA A 1 99 ? 6.471 -16.230 -9.495 1.00 58.12 99 ALA A O 1
ATOM 789 N N . SER A 1 100 ? 4.957 -15.035 -10.636 1.00 64.69 100 SER A N 1
ATOM 790 C CA . SER A 1 100 ? 5.913 -14.175 -11.334 1.00 64.69 100 SER A CA 1
ATOM 791 C C . SER A 1 100 ? 6.576 -13.131 -10.432 1.00 64.69 100 SER A C 1
ATOM 793 O O . SER A 1 100 ? 5.900 -12.307 -9.809 1.00 64.69 100 SER A O 1
ATOM 795 N N . ASP A 1 101 ? 7.907 -13.113 -10.466 1.00 78.44 101 ASP A N 1
ATOM 796 C CA . ASP A 1 101 ? 8.729 -12.035 -9.922 1.00 78.44 101 ASP A CA 1
ATOM 797 C C . ASP A 1 101 ? 8.825 -10.884 -10.932 1.00 78.44 101 ASP A C 1
ATOM 799 O O . ASP A 1 101 ? 8.723 -11.086 -12.146 1.00 78.44 101 ASP A O 1
ATOM 803 N N . PHE A 1 102 ? 9.036 -9.663 -10.441 1.00 85.31 102 PHE A N 1
ATOM 804 C CA . PHE A 1 102 ? 9.235 -8.488 -11.284 1.00 85.31 102 PHE A CA 1
ATOM 805 C C . PHE A 1 102 ? 10.511 -7.757 -10.896 1.00 85.31 102 PHE A C 1
ATOM 807 O O . PHE A 1 102 ? 10.848 -7.638 -9.716 1.00 85.31 102 PHE A O 1
ATOM 814 N N . LEU A 1 103 ? 11.200 -7.233 -11.906 1.00 89.50 103 LEU A N 1
ATOM 815 C CA . LEU A 1 103 ? 12.291 -6.285 -11.733 1.00 89.50 103 LEU A CA 1
ATOM 816 C C . LEU A 1 103 ? 11.789 -4.880 -12.029 1.00 89.50 103 LEU A C 1
ATOM 818 O O . LEU A 1 103 ? 11.088 -4.650 -13.017 1.00 89.50 103 LEU A O 1
ATOM 822 N N . LEU A 1 104 ? 12.181 -3.950 -11.172 1.00 91.00 104 LEU A N 1
ATOM 823 C CA . LEU A 1 104 ? 12.017 -2.523 -11.358 1.00 91.00 104 LEU A CA 1
ATOM 824 C C . LEU A 1 104 ? 13.397 -1.915 -11.603 1.00 91.00 104 LEU A C 1
ATOM 826 O O . LEU A 1 104 ? 14.327 -2.229 -10.862 1.00 91.00 104 LEU A O 1
ATOM 830 N N . ALA A 1 105 ? 13.537 -1.062 -12.612 1.00 92.06 105 ALA A N 1
ATOM 831 C CA . ALA A 1 105 ? 14.792 -0.361 -12.868 1.00 92.06 105 ALA A CA 1
ATOM 832 C C . ALA A 1 105 ? 14.545 0.997 -13.520 1.00 92.06 105 ALA A C 1
ATOM 834 O O . ALA A 1 105 ? 13.706 1.099 -14.415 1.00 92.06 105 ALA A O 1
ATOM 835 N N . ASP A 1 106 ? 15.305 2.015 -13.121 1.00 93.50 106 ASP A N 1
ATOM 836 C CA . ASP A 1 106 ? 15.279 3.319 -13.788 1.00 93.50 106 ASP A CA 1
ATOM 837 C C . ASP A 1 106 ? 16.453 3.425 -14.776 1.00 93.50 106 ASP A C 1
ATOM 839 O O . ASP A 1 106 ? 17.615 3.238 -14.401 1.00 93.50 106 ASP A O 1
ATOM 843 N N . VAL A 1 107 ? 16.145 3.703 -16.046 1.00 94.31 107 VAL A N 1
ATOM 844 C CA . VAL A 1 107 ? 17.090 3.683 -17.180 1.00 94.31 107 VAL A CA 1
ATOM 845 C C . VAL A 1 107 ? 16.853 4.850 -18.135 1.00 94.31 107 VAL A C 1
ATOM 847 O O . VAL A 1 107 ? 15.793 5.474 -18.124 1.00 94.31 107 VAL A O 1
ATOM 850 N N . LYS A 1 108 ? 17.803 5.091 -19.040 1.00 93.62 108 LYS A N 1
ATOM 851 C CA . LYS A 1 108 ? 17.577 5.881 -20.257 1.00 93.62 108 LYS A CA 1
ATOM 852 C C . LYS A 1 108 ? 17.454 4.963 -21.464 1.00 93.62 108 LYS A C 1
ATOM 854 O O . LYS A 1 108 ? 18.216 4.004 -21.598 1.00 93.62 108 LYS A O 1
ATOM 859 N N . LEU A 1 109 ? 16.482 5.257 -22.325 1.00 92.81 109 LEU A N 1
ATOM 860 C CA . LEU A 1 109 ? 16.176 4.459 -23.507 1.00 92.81 109 LEU A CA 1
ATOM 861 C C . LEU A 1 109 ? 16.337 5.282 -24.774 1.00 92.81 109 LEU A C 1
ATOM 863 O O . LEU A 1 109 ? 15.806 6.387 -24.883 1.00 92.81 109 LEU A O 1
ATOM 867 N N . LYS A 1 110 ? 16.952 4.657 -25.772 1.00 91.75 110 LYS A N 1
ATOM 868 C CA . LYS A 1 110 ? 16.882 5.070 -27.165 1.00 91.75 110 LYS A CA 1
ATOM 869 C C . LYS A 1 110 ? 15.901 4.161 -27.895 1.00 91.75 110 LYS A C 1
ATOM 871 O O . LYS A 1 110 ? 16.144 2.960 -28.030 1.00 91.75 110 LYS A O 1
ATOM 876 N N . TRP A 1 111 ? 14.788 4.732 -28.343 1.00 90.69 111 TRP A N 1
ATOM 877 C CA . TRP A 1 111 ? 13.690 3.993 -28.966 1.00 90.69 111 TRP A CA 1
ATOM 878 C C . TRP A 1 111 ? 12.777 4.887 -29.813 1.00 90.69 111 TRP A C 1
ATOM 880 O O . TRP A 1 111 ? 12.860 6.112 -29.741 1.00 90.69 111 TRP A O 1
ATOM 890 N N . ASP A 1 112 ? 11.883 4.263 -30.581 1.00 85.38 112 ASP A N 1
ATOM 891 C CA . ASP A 1 112 ? 10.956 4.953 -31.493 1.00 85.38 112 ASP A CA 1
ATOM 892 C C . ASP A 1 112 ? 9.581 5.271 -30.855 1.00 85.38 112 ASP A C 1
ATOM 894 O O . ASP A 1 112 ? 8.695 5.826 -31.510 1.00 85.38 112 ASP A O 1
ATOM 898 N N . TYR A 1 113 ? 9.365 4.907 -29.585 1.00 85.88 113 TYR A N 1
ATOM 899 C CA . TYR A 1 113 ? 8.093 5.122 -28.883 1.00 85.88 113 TYR A CA 1
ATOM 900 C C . TYR A 1 113 ? 7.966 6.545 -28.315 1.00 85.88 113 TYR A C 1
ATOM 902 O O . TYR A 1 113 ? 8.954 7.241 -28.085 1.00 85.88 113 TYR A O 1
ATOM 910 N N . ALA A 1 114 ? 6.724 6.979 -28.070 1.00 81.19 114 ALA A N 1
ATOM 911 C CA . ALA A 1 114 ? 6.439 8.310 -27.536 1.00 81.19 114 ALA A CA 1
ATOM 912 C C . ALA A 1 114 ? 7.018 8.477 -26.111 1.00 81.19 114 ALA A C 1
ATOM 914 O O . ALA A 1 114 ? 6.658 7.696 -25.225 1.00 81.19 114 ALA A O 1
ATOM 915 N N . PRO A 1 115 ? 7.874 9.489 -25.865 1.00 79.12 115 PRO A N 1
ATOM 916 C CA . PRO A 1 115 ? 8.630 9.614 -24.618 1.00 79.12 115 PRO A CA 1
ATOM 917 C C . PRO A 1 115 ? 7.791 10.058 -23.414 1.00 79.12 115 PRO A C 1
ATOM 919 O O . PRO A 1 115 ? 8.237 9.955 -22.280 1.00 79.12 115 PRO A O 1
ATOM 922 N N . ASP A 1 116 ? 6.579 10.557 -23.642 1.00 79.25 116 ASP A N 1
ATOM 923 C CA . ASP A 1 116 ? 5.659 11.100 -22.641 1.00 79.25 116 ASP A CA 1
ATOM 924 C C . ASP A 1 116 ? 4.498 10.146 -22.314 1.00 79.25 116 ASP A C 1
ATOM 926 O O . ASP A 1 116 ? 3.551 10.519 -21.620 1.00 79.25 116 ASP A O 1
ATOM 930 N N . ARG A 1 117 ? 4.546 8.905 -22.813 1.00 81.56 117 ARG A N 1
ATOM 931 C CA . ARG A 1 117 ? 3.466 7.927 -22.652 1.00 81.56 117 ARG A CA 1
ATOM 932 C C . ARG A 1 117 ? 3.944 6.661 -21.975 1.00 81.56 117 ARG A C 1
ATOM 934 O O . ARG A 1 117 ? 5.022 6.142 -22.254 1.00 81.56 117 ARG A O 1
ATOM 941 N N . LEU A 1 118 ? 3.064 6.111 -21.143 1.00 86.12 118 LEU A N 1
ATOM 942 C CA . LEU A 1 118 ? 3.212 4.747 -20.664 1.00 86.12 118 LEU A CA 1
ATOM 943 C C . LEU A 1 118 ? 3.149 3.794 -21.864 1.00 86.12 118 LEU A C 1
ATOM 945 O O . LEU A 1 118 ? 2.163 3.779 -22.603 1.00 86.12 118 LEU A O 1
ATOM 949 N N . THR A 1 119 ? 4.203 3.001 -22.037 1.00 88.31 119 THR A N 1
ATOM 950 C CA . THR A 1 119 ? 4.305 1.994 -23.100 1.00 88.31 119 THR A CA 1
ATOM 951 C C . THR A 1 119 ? 4.334 0.606 -22.477 1.00 88.31 119 THR A C 1
ATOM 953 O O . THR A 1 119 ? 5.024 0.374 -21.486 1.00 88.31 119 THR A O 1
ATOM 956 N N . MET A 1 120 ? 3.568 -0.322 -23.047 1.00 88.38 120 MET A N 1
ATOM 957 C CA . MET A 1 120 ? 3.486 -1.710 -22.594 1.00 88.38 120 MET A CA 1
ATOM 958 C C . MET A 1 120 ? 3.846 -2.637 -23.749 1.00 88.38 120 MET A C 1
ATOM 960 O O . MET A 1 120 ? 3.202 -2.587 -24.796 1.00 88.38 120 MET A O 1
ATOM 964 N N . LEU A 1 121 ? 4.842 -3.494 -23.543 1.00 87.19 121 LEU A N 1
ATOM 965 C CA . LEU A 1 121 ? 5.217 -4.554 -24.472 1.00 87.19 121 LEU A CA 1
ATOM 966 C C . LEU A 1 121 ? 4.772 -5.896 -23.898 1.00 87.19 121 LEU A C 1
ATOM 968 O O . LEU A 1 121 ? 5.163 -6.276 -22.792 1.00 87.19 121 LEU A O 1
ATOM 972 N N . MET A 1 122 ? 3.931 -6.591 -24.658 1.00 84.25 122 MET A N 1
ATOM 973 C CA . MET A 1 122 ? 3.383 -7.900 -24.310 1.00 84.25 122 MET A CA 1
ATOM 974 C C . MET A 1 122 ? 3.875 -8.936 -25.321 1.00 84.25 122 MET A C 1
ATOM 976 O O . MET A 1 122 ? 3.864 -8.679 -26.524 1.00 84.25 122 MET A O 1
ATOM 980 N N . GLY A 1 123 ? 4.278 -10.113 -24.846 1.00 81.31 123 GLY A N 1
ATOM 981 C CA . GLY A 1 123 ? 4.755 -11.204 -25.697 1.00 81.31 123 GL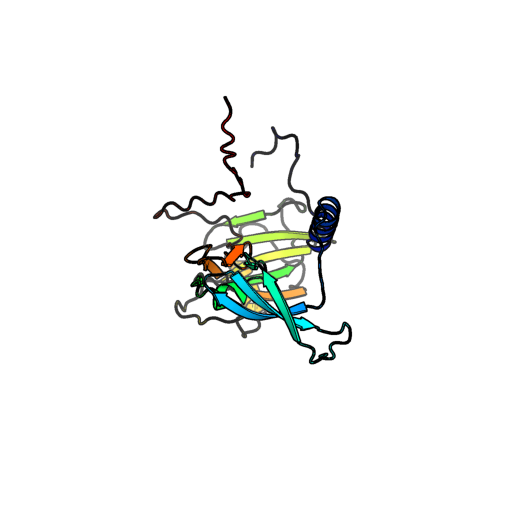Y A CA 1
ATOM 982 C C . GLY A 1 123 ? 5.031 -12.466 -24.887 1.00 81.31 123 GLY A C 1
ATOM 983 O O . GLY A 1 123 ? 4.130 -13.006 -24.253 1.00 81.31 123 GLY A O 1
ATOM 984 N N . THR A 1 124 ? 6.289 -12.911 -24.864 1.00 77.94 124 THR A N 1
ATOM 985 C CA . THR A 1 124 ? 6.767 -14.003 -23.986 1.00 77.94 124 THR A CA 1
ATOM 986 C C . THR A 1 124 ? 6.788 -13.623 -22.500 1.00 77.94 124 THR A C 1
ATOM 988 O O . THR A 1 124 ? 7.052 -14.462 -21.644 1.00 77.94 124 THR A O 1
ATOM 991 N N . GLY A 1 125 ? 6.499 -12.361 -22.193 1.00 83.44 125 GLY A N 1
ATOM 992 C CA . GLY A 1 125 ? 6.282 -11.830 -20.860 1.00 83.44 125 GLY A CA 1
ATOM 993 C C . GLY A 1 125 ? 5.765 -10.396 -20.947 1.00 83.44 125 GLY A C 1
ATOM 994 O O . GLY A 1 125 ? 5.191 -9.987 -21.961 1.00 83.44 125 GLY A O 1
ATOM 995 N N . PHE A 1 126 ? 5.981 -9.643 -19.876 1.00 85.25 126 PHE A N 1
ATOM 996 C CA . PHE A 1 126 ? 5.488 -8.290 -19.676 1.00 85.25 126 PHE A CA 1
ATOM 997 C C . PHE A 1 126 ? 6.656 -7.325 -19.451 1.00 85.25 126 PHE A C 1
ATOM 999 O O . PHE A 1 126 ? 7.467 -7.535 -18.548 1.00 85.25 126 PHE A O 1
ATOM 1006 N N . MET A 1 127 ? 6.707 -6.244 -20.231 1.00 90.19 127 MET A N 1
ATOM 1007 C CA . MET A 1 127 ? 7.521 -5.066 -19.928 1.00 90.19 127 MET A CA 1
ATOM 1008 C C . MET A 1 127 ? 6.656 -3.811 -19.981 1.00 90.19 127 MET A C 1
ATOM 1010 O O . MET A 1 127 ? 5.958 -3.567 -20.965 1.00 90.19 127 MET A O 1
ATOM 1014 N N . MET A 1 128 ? 6.712 -3.002 -18.932 1.00 91.00 128 MET A N 1
ATOM 1015 C CA . MET A 1 128 ? 6.080 -1.688 -18.877 1.00 91.00 128 MET A CA 1
ATOM 1016 C C . MET A 1 128 ? 7.148 -0.621 -18.704 1.00 91.00 128 MET A C 1
ATOM 1018 O O . MET A 1 128 ? 8.056 -0.772 -17.892 1.00 91.00 128 MET A O 1
ATOM 1022 N N . CYS A 1 129 ? 7.004 0.464 -19.451 1.00 90.19 129 CYS A N 1
ATOM 1023 C CA . CYS A 1 129 ? 7.889 1.613 -19.411 1.00 90.19 129 CYS A CA 1
ATOM 1024 C C . CYS A 1 129 ? 7.074 2.835 -18.994 1.00 90.19 129 CYS A C 1
ATOM 1026 O O . CYS A 1 129 ? 6.184 3.266 -19.735 1.00 90.19 129 CYS A O 1
ATOM 1028 N N . LEU A 1 130 ? 7.367 3.383 -17.817 1.00 89.19 130 LEU A N 1
ATOM 1029 C CA . LEU A 1 130 ? 6.755 4.611 -17.325 1.00 89.19 130 LEU A CA 1
ATOM 1030 C C . LEU A 1 130 ? 7.745 5.771 -17.479 1.00 89.19 130 LEU A C 1
ATOM 1032 O O . LEU A 1 130 ? 8.859 5.670 -16.962 1.00 89.19 130 LEU A O 1
ATOM 1036 N N . PRO A 1 131 ? 7.374 6.865 -18.157 1.00 87.81 131 PRO A N 1
ATOM 1037 C CA . PRO A 1 131 ? 8.248 8.023 -18.265 1.00 87.81 131 PRO A CA 1
ATOM 1038 C C . PRO A 1 131 ? 8.426 8.703 -16.903 1.00 87.81 131 PRO A C 1
ATOM 1040 O O . PRO A 1 131 ? 7.465 8.901 -16.155 1.00 87.81 131 PRO A O 1
ATOM 1043 N N . LEU A 1 132 ? 9.668 9.060 -16.589 1.00 84.00 132 LEU A N 1
ATOM 1044 C CA . LEU A 1 132 ? 10.055 9.870 -15.438 1.00 84.00 132 LEU A CA 1
ATOM 1045 C C . LEU A 1 132 ? 10.529 11.255 -15.911 1.00 84.00 132 LEU A C 1
ATOM 1047 O O . LEU A 1 132 ? 10.530 11.578 -17.099 1.00 84.00 132 LEU A O 1
ATOM 1051 N N . LYS A 1 133 ? 10.930 12.103 -14.959 1.00 81.19 133 LYS A N 1
ATOM 1052 C CA . LYS A 1 133 ? 11.587 13.382 -15.263 1.00 81.19 133 LYS A CA 1
ATOM 1053 C C . LYS A 1 133 ? 12.954 13.142 -15.927 1.00 81.19 133 LYS A C 1
ATOM 1055 O O . LYS A 1 133 ? 13.512 12.051 -15.848 1.00 81.19 133 LYS A O 1
ATOM 1060 N N . ASP A 1 134 ? 13.472 14.171 -16.595 1.00 84.06 134 ASP A N 1
ATOM 1061 C CA . ASP A 1 134 ? 14.821 14.197 -17.188 1.00 84.06 134 ASP A CA 1
ATOM 1062 C C . ASP A 1 134 ? 15.104 13.108 -18.244 1.00 84.06 134 ASP A C 1
ATOM 1064 O O . ASP A 1 134 ? 16.253 12.735 -18.486 1.00 84.06 134 ASP A O 1
ATOM 1068 N N . GLY A 1 135 ? 14.052 12.603 -18.900 1.00 84.56 135 GLY A N 1
ATOM 1069 C CA . GLY A 1 135 ? 14.161 11.613 -19.977 1.00 84.56 135 GLY A CA 1
ATOM 1070 C C . GLY A 1 135 ? 14.485 10.192 -19.505 1.00 84.56 135 GLY A C 1
ATOM 1071 O O . GLY A 1 135 ? 14.793 9.335 -20.333 1.00 84.56 135 GLY A O 1
ATOM 1072 N N . ALA A 1 136 ? 14.424 9.935 -18.196 1.00 89.31 136 ALA A N 1
ATOM 1073 C CA . ALA A 1 136 ? 14.522 8.590 -17.647 1.00 89.31 136 ALA A CA 1
ATOM 1074 C C . ALA A 1 136 ? 13.186 7.839 -17.770 1.00 89.31 136 ALA A C 1
ATOM 1076 O O . ALA A 1 136 ? 12.110 8.434 -17.848 1.00 89.31 136 ALA A O 1
ATOM 1077 N N . TYR A 1 137 ? 13.257 6.514 -17.728 1.00 91.50 137 TYR A N 1
ATOM 1078 C CA . TYR A 1 137 ? 12.113 5.616 -17.727 1.00 91.50 137 TYR A CA 1
ATOM 1079 C C . TYR A 1 137 ? 12.235 4.632 -16.579 1.00 91.50 137 TYR A C 1
ATOM 1081 O O . TYR A 1 137 ? 13.295 4.047 -16.366 1.00 91.50 137 TYR A O 1
ATOM 1089 N N . ARG A 1 138 ? 11.119 4.395 -15.895 1.00 92.62 138 ARG A N 1
ATOM 1090 C CA . ARG A 1 138 ? 10.962 3.276 -14.977 1.00 92.62 138 ARG A CA 1
ATOM 1091 C C . ARG A 1 138 ? 10.476 2.063 -15.744 1.00 92.62 138 ARG A C 1
ATOM 1093 O O . ARG A 1 138 ? 9.358 2.057 -16.264 1.00 92.62 138 ARG A O 1
ATOM 1100 N N . LEU A 1 139 ? 11.314 1.043 -15.802 1.00 92.50 139 LEU A N 1
ATOM 1101 C CA . LEU A 1 139 ? 10.974 -0.256 -16.346 1.00 92.50 139 LEU A CA 1
ATOM 1102 C C . LEU A 1 139 ? 10.381 -1.148 -15.268 1.00 92.50 139 LEU A C 1
ATOM 1104 O O . LEU A 1 139 ? 10.882 -1.200 -14.148 1.00 92.50 139 LEU A O 1
ATOM 1108 N N . VAL A 1 140 ? 9.344 -1.886 -15.646 1.00 91.19 140 VAL A N 1
ATOM 1109 C CA . VAL A 1 140 ? 8.783 -3.000 -14.884 1.00 91.19 140 VAL A CA 1
ATOM 1110 C C . VAL A 1 140 ? 8.827 -4.230 -15.778 1.00 91.19 140 VAL A C 1
ATOM 1112 O O . VAL A 1 140 ? 8.139 -4.272 -16.796 1.00 91.19 140 VAL A O 1
ATOM 1115 N N . LEU A 1 141 ? 9.646 -5.214 -15.420 1.00 89.88 141 LEU A N 1
ATOM 1116 C CA . LEU A 1 141 ? 9.964 -6.384 -16.241 1.00 89.88 141 LEU A CA 1
ATOM 1117 C C . LEU A 1 141 ? 9.520 -7.654 -15.519 1.00 89.88 141 LEU A C 1
ATOM 1119 O O . LEU A 1 141 ? 9.938 -7.885 -14.388 1.00 89.88 141 LEU A O 1
ATOM 1123 N N . SER A 1 142 ? 8.724 -8.505 -16.163 1.00 87.94 142 SER A N 1
ATOM 1124 C CA . SER A 1 142 ? 8.397 -9.822 -15.609 1.00 87.94 142 SER A CA 1
ATOM 1125 C C . SER A 1 142 ? 9.581 -10.783 -15.723 1.00 87.94 142 SER A C 1
ATOM 1127 O O . SER A 1 142 ? 10.165 -10.944 -16.804 1.00 87.94 142 SER A O 1
ATOM 1129 N N . VAL A 1 143 ? 9.865 -11.504 -14.648 1.00 84.50 143 VAL A N 1
ATOM 1130 C CA . VAL A 1 143 ? 10.844 -12.586 -14.601 1.00 84.50 143 VAL A CA 1
ATOM 1131 C C . VAL A 1 143 ? 10.090 -13.914 -14.453 1.00 84.50 143 VA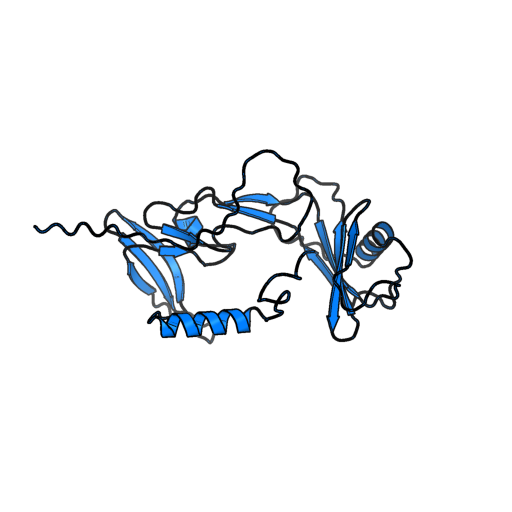L A C 1
ATOM 1133 O O . VAL A 1 143 ? 9.307 -14.067 -13.515 1.00 84.50 143 VAL A O 1
ATOM 1136 N N . PRO A 1 144 ? 10.265 -14.875 -15.380 1.00 72.69 144 PRO A N 1
ATOM 1137 C CA . PRO A 1 144 ? 9.755 -16.219 -15.203 1.00 72.69 144 PRO A CA 1
ATOM 1138 C C . PRO A 1 144 ? 10.498 -16.858 -14.038 1.00 72.69 144 PRO A C 1
ATOM 1140 O O . PRO A 1 144 ? 11.725 -16.852 -13.980 1.00 72.69 144 PRO A O 1
ATOM 1143 N N . THR A 1 145 ? 9.727 -17.380 -13.108 1.00 64.31 145 THR A N 1
ATOM 1144 C CA . THR A 1 145 ? 10.180 -18.072 -11.911 1.00 64.31 145 THR A CA 1
ATOM 1145 C C . THR A 1 145 ? 10.004 -19.568 -12.133 1.00 64.31 145 THR A C 1
ATOM 1147 O O . THR A 1 145 ? 8.943 -20.019 -12.558 1.00 64.31 145 THR A O 1
ATOM 1150 N N . GLU A 1 146 ? 11.053 -20.348 -11.867 1.00 52.41 146 GLU A N 1
ATOM 1151 C CA . GLU A 1 146 ? 10.997 -21.818 -11.943 1.00 52.41 146 GLU A CA 1
ATOM 1152 C C . GLU A 1 146 ? 10.400 -22.450 -10.671 1.00 52.41 146 GLU A C 1
ATOM 1154 O O . GLU A 1 146 ? 10.039 -23.623 -10.676 1.00 52.41 146 GLU A O 1
ATOM 1159 N N . ASN A 1 147 ? 10.241 -21.672 -9.593 1.00 46.38 147 ASN A N 1
ATOM 1160 C CA . ASN A 1 147 ? 9.753 -22.148 -8.300 1.00 46.38 147 ASN A CA 1
ATOM 1161 C C . ASN A 1 147 ? 8.341 -21.618 -8.008 1.00 46.38 147 ASN A C 1
ATOM 1163 O O . ASN A 1 147 ? 8.162 -20.443 -7.688 1.00 46.38 147 ASN A O 1
ATOM 1167 N N . GLU A 1 148 ? 7.344 -22.507 -8.064 1.00 43.22 148 GLU A N 1
ATOM 1168 C CA . GLU A 1 148 ? 5.958 -22.233 -7.640 1.00 43.22 148 GLU A CA 1
ATOM 1169 C C . GLU A 1 148 ? 5.832 -22.053 -6.112 1.00 43.22 148 GLU A C 1
ATOM 1171 O O . GLU A 1 148 ? 4.886 -21.433 -5.623 1.00 43.22 148 GLU A O 1
ATOM 1176 N N . GLU A 1 149 ? 6.812 -22.536 -5.344 1.00 41.28 149 GLU A N 1
ATOM 1177 C CA . GLU A 1 149 ? 6.871 -22.424 -3.885 1.00 41.28 149 GLU A CA 1
ATOM 1178 C C . GLU A 1 149 ? 7.772 -21.261 -3.462 1.00 41.28 149 GLU A C 1
ATOM 1180 O O . GLU A 1 149 ? 8.915 -21.454 -3.052 1.00 41.28 149 GLU A O 1
ATOM 1185 N N . SER A 1 150 ? 7.282 -20.025 -3.547 1.00 41.59 150 SER A N 1
ATOM 1186 C CA . SER A 1 150 ? 7.991 -18.904 -2.926 1.00 41.59 150 SER A CA 1
ATOM 1187 C C . SER A 1 150 ? 7.225 -18.385 -1.708 1.00 41.59 150 SER A C 1
ATOM 1189 O O . SER A 1 150 ? 6.078 -17.945 -1.787 1.00 41.59 150 SER A O 1
ATOM 1191 N N . SER A 1 151 ? 7.857 -18.523 -0.540 1.00 39.44 151 SER A N 1
ATOM 1192 C CA . SER A 1 151 ? 7.319 -18.125 0.758 1.00 39.44 151 SER A CA 1
ATOM 1193 C C . SER A 1 151 ? 7.082 -16.617 0.851 1.00 39.44 151 SER A C 1
ATOM 1195 O O . SER A 1 151 ? 7.750 -15.817 0.197 1.00 39.44 151 SER A O 1
ATOM 1197 N N . TYR A 1 152 ? 6.150 -16.238 1.727 1.00 39.19 152 TYR A N 1
ATOM 1198 C CA . TYR A 1 152 ? 5.860 -14.856 2.103 1.00 39.19 152 TYR A CA 1
ATOM 1199 C C . TYR A 1 152 ? 7.117 -14.098 2.566 1.00 39.19 152 TYR A C 1
ATOM 1201 O O . TYR A 1 152 ? 7.735 -14.490 3.552 1.00 39.19 152 TYR A O 1
ATOM 1209 N N . GLY A 1 153 ? 7.448 -12.993 1.892 1.00 42.75 153 GLY A N 1
ATOM 1210 C CA . GLY A 1 153 ? 8.550 -12.096 2.253 1.00 42.75 153 GLY A CA 1
ATOM 1211 C C . GLY A 1 153 ? 9.048 -11.293 1.052 1.00 42.75 153 GLY A C 1
ATOM 1212 O O . GLY A 1 153 ? 8.857 -11.712 -0.092 1.00 42.75 153 GLY A O 1
ATOM 1213 N N . GLU A 1 154 ? 9.669 -10.138 1.311 1.00 43.06 154 GLU A N 1
ATOM 1214 C CA . GLU A 1 154 ? 10.531 -9.479 0.324 1.00 43.06 154 GLU A CA 1
ATOM 1215 C C . GLU A 1 154 ? 11.538 -10.513 -0.186 1.00 43.06 154 GLU A C 1
ATOM 1217 O O . GLU A 1 154 ? 12.097 -11.282 0.599 1.00 43.06 154 GLU A O 1
ATOM 1222 N N . SER A 1 155 ? 11.737 -10.580 -1.502 1.00 49.16 155 SER A N 1
ATOM 1223 C CA . SER A 1 155 ? 12.862 -11.345 -2.028 1.00 49.16 155 SER A CA 1
ATOM 1224 C C . SER A 1 155 ? 14.127 -10.694 -1.480 1.00 49.16 155 SER A C 1
ATOM 1226 O O . SER A 1 155 ? 14.437 -9.570 -1.858 1.00 49.16 155 SER A O 1
ATOM 1228 N N . THR A 1 156 ? 14.823 -11.370 -0.570 1.00 50.59 156 THR A N 1
ATOM 1229 C CA . THR A 1 156 ? 16.076 -10.880 0.023 1.00 50.59 156 THR A CA 1
ATOM 1230 C C . THR A 1 156 ? 17.246 -10.925 -0.953 1.00 50.59 156 THR A C 1
ATOM 1232 O O . THR A 1 156 ? 18.307 -10.388 -0.656 1.00 50.59 156 THR A O 1
ATOM 1235 N N . ASP A 1 157 ? 17.064 -11.567 -2.105 1.00 66.94 157 ASP A N 1
ATOM 1236 C CA . ASP A 1 157 ? 18.077 -11.613 -3.149 1.00 66.94 157 ASP A CA 1
ATOM 1237 C C . ASP A 1 157 ? 18.076 -10.289 -3.916 1.00 66.94 157 ASP A C 1
ATOM 1239 O O . ASP A 1 157 ? 17.140 -9.985 -4.666 1.00 66.94 157 ASP A O 1
ATOM 1243 N N . GLU A 1 158 ? 19.128 -9.495 -3.703 1.00 75.19 158 GLU A N 1
ATOM 1244 C CA . GLU A 1 158 ? 19.389 -8.294 -4.490 1.00 75.19 158 GLU A CA 1
ATOM 1245 C C . GLU A 1 158 ? 19.504 -8.679 -5.973 1.00 75.19 158 GLU A C 1
ATOM 1247 O O . GLU A 1 158 ? 20.319 -9.539 -6.328 1.00 75.19 158 GLU A O 1
ATOM 1252 N N . PRO A 1 159 ? 18.687 -8.079 -6.857 1.00 83.44 159 PRO A N 1
ATOM 1253 C CA . PRO A 1 159 ? 18.728 -8.417 -8.267 1.00 83.44 159 PRO A CA 1
ATOM 1254 C C . PRO A 1 159 ? 20.056 -7.986 -8.883 1.00 83.44 159 PRO A C 1
ATOM 1256 O O . PRO A 1 159 ? 20.555 -6.885 -8.639 1.00 83.44 159 PRO A O 1
ATOM 1259 N N . THR A 1 160 ? 20.614 -8.838 -9.735 1.00 88.19 160 THR A N 1
ATOM 1260 C CA . THR A 1 160 ? 21.879 -8.535 -10.411 1.00 88.19 160 THR A CA 1
ATOM 1261 C C . THR A 1 160 ? 21.646 -7.772 -11.715 1.00 88.19 160 THR A C 1
ATOM 1263 O O . THR A 1 160 ? 20.600 -7.894 -12.360 1.00 88.19 160 THR A O 1
ATOM 1266 N N . LEU A 1 161 ? 22.660 -7.024 -12.165 1.00 88.81 161 LEU A N 1
ATOM 1267 C CA . LEU A 1 161 ? 22.635 -6.383 -13.485 1.00 88.81 161 LEU A CA 1
ATOM 1268 C C . LEU A 1 161 ? 22.419 -7.408 -14.611 1.00 88.81 161 LEU A C 1
ATOM 1270 O O . LEU A 1 161 ? 21.669 -7.148 -15.547 1.00 88.81 161 LEU A O 1
ATOM 1274 N N . GLN A 1 162 ? 23.012 -8.597 -14.484 1.00 89.69 162 GLN A N 1
ATOM 1275 C CA . GLN A 1 162 ? 22.885 -9.672 -15.467 1.00 89.69 162 GLN A CA 1
ATOM 1276 C C . GLN A 1 162 ? 21.442 -10.191 -15.585 1.00 89.69 162 GLN A C 1
ATOM 1278 O O . GLN A 1 162 ? 20.964 -10.453 -16.689 1.00 89.69 162 GLN A O 1
ATOM 1283 N N . GLU A 1 163 ? 20.726 -10.320 -14.465 1.00 89.06 163 GLU A N 1
ATOM 1284 C CA . GLU A 1 163 ? 19.307 -10.701 -14.472 1.00 89.06 163 GLU A CA 1
ATOM 1285 C C . GLU A 1 163 ? 18.444 -9.643 -15.163 1.00 89.06 163 GLU A C 1
ATOM 1287 O O . GLU A 1 163 ? 17.567 -9.982 -15.962 1.00 89.06 163 GLU A O 1
ATOM 1292 N N . PHE A 1 164 ? 18.714 -8.364 -14.887 1.00 92.44 164 PHE A N 1
ATOM 1293 C CA . PHE A 1 164 ? 18.041 -7.255 -15.553 1.00 92.44 164 PHE A CA 1
ATOM 1294 C C . PHE A 1 164 ? 18.300 -7.262 -17.064 1.00 92.44 164 PHE A C 1
ATOM 1296 O O . PHE A 1 164 ? 17.345 -7.208 -17.836 1.00 92.44 164 PHE A O 1
ATOM 1303 N N . GLU A 1 165 ? 19.556 -7.379 -17.498 1.00 91.88 165 GLU A N 1
ATOM 1304 C CA . GLU A 1 165 ? 19.916 -7.408 -18.920 1.00 91.88 165 GLU A CA 1
ATOM 1305 C C . GLU A 1 165 ? 19.264 -8.591 -19.642 1.00 91.88 165 GLU A C 1
ATOM 1307 O O . GLU A 1 165 ? 18.718 -8.420 -20.733 1.00 91.88 165 GLU A O 1
ATOM 1312 N N . GLY A 1 166 ? 19.242 -9.773 -19.018 1.00 91.25 166 GLY A N 1
ATOM 1313 C CA . GLY A 1 166 ? 18.564 -10.949 -19.564 1.00 91.25 166 GLY A CA 1
ATOM 1314 C C . GLY A 1 166 ? 17.049 -10.756 -19.687 1.00 91.25 166 GLY A C 1
ATOM 1315 O O . GLY A 1 166 ? 16.456 -11.100 -20.714 1.00 91.25 166 GLY A O 1
ATOM 1316 N N . ALA A 1 167 ? 16.407 -10.165 -18.672 1.00 90.75 167 ALA A N 1
ATOM 1317 C CA . ALA A 1 167 ? 14.984 -9.835 -18.727 1.00 90.75 167 ALA A CA 1
ATOM 1318 C C . ALA A 1 167 ? 14.690 -8.776 -19.801 1.00 90.75 167 ALA A C 1
ATOM 1320 O O . ALA A 1 167 ? 13.747 -8.942 -20.576 1.00 90.75 167 ALA A O 1
ATOM 1321 N N . PHE A 1 168 ? 15.516 -7.730 -19.889 1.00 92.75 168 PHE A N 1
ATOM 1322 C CA . PHE A 1 168 ? 15.395 -6.672 -20.886 1.00 92.75 168 PHE A CA 1
ATOM 1323 C C . PHE A 1 168 ? 15.543 -7.226 -22.304 1.00 92.75 168 PHE A C 1
ATOM 1325 O O . PHE A 1 168 ? 14.654 -7.019 -23.119 1.00 92.75 168 PHE A O 1
ATOM 1332 N N . GLN A 1 169 ? 16.590 -8.003 -22.595 1.00 90.94 169 GLN A N 1
ATOM 1333 C CA . GLN A 1 169 ? 16.812 -8.595 -23.924 1.00 90.94 169 GLN A CA 1
ATOM 1334 C C . GLN A 1 169 ? 15.665 -9.507 -24.367 1.00 90.94 169 GLN A C 1
ATOM 1336 O O . GLN A 1 169 ? 15.318 -9.543 -25.545 1.00 90.94 169 GLN A O 1
ATOM 1341 N N . ARG A 1 170 ? 15.064 -10.246 -23.429 1.00 90.00 170 ARG A N 1
ATOM 1342 C CA . ARG A 1 170 ? 13.926 -11.120 -23.727 1.00 90.00 170 ARG A CA 1
ATOM 1343 C C . ARG A 1 170 ? 12.647 -10.337 -24.029 1.00 90.00 170 ARG A C 1
ATOM 1345 O O . ARG A 1 170 ? 11.846 -10.790 -24.843 1.00 90.00 170 ARG A O 1
ATOM 1352 N N . LEU A 1 171 ? 12.410 -9.233 -23.320 1.00 90.31 171 LEU A N 1
ATOM 1353 C CA . LEU A 1 171 ? 11.122 -8.531 -23.318 1.00 90.31 171 LEU A CA 1
ATOM 1354 C C . LEU A 1 171 ? 11.087 -7.299 -24.229 1.00 90.31 171 LEU A C 1
ATOM 1356 O O . LEU A 1 171 ? 10.024 -6.947 -24.747 1.00 90.31 171 LEU A O 1
ATOM 1360 N N . ALA A 1 172 ? 12.227 -6.641 -24.427 1.00 88.50 172 ALA A N 1
ATOM 1361 C CA . ALA A 1 172 ? 12.364 -5.502 -25.317 1.00 88.50 172 ALA A CA 1
ATOM 1362 C C . ALA A 1 172 ? 12.201 -5.975 -26.765 1.00 88.50 172 ALA A C 1
ATOM 1364 O O . ALA A 1 172 ? 13.083 -6.595 -27.354 1.00 88.50 172 ALA A O 1
ATOM 1365 N N . THR A 1 173 ? 11.034 -5.694 -27.337 1.00 82.25 173 THR A N 1
ATOM 1366 C CA . THR A 1 173 ? 10.703 -6.041 -28.719 1.00 82.25 173 THR A CA 1
ATOM 1367 C C . THR A 1 173 ? 10.761 -4.791 -29.597 1.00 82.25 173 THR A C 1
ATOM 1369 O O . THR A 1 173 ? 10.152 -3.764 -29.293 1.00 82.25 173 THR A O 1
ATOM 1372 N N . GLY A 1 174 ? 11.514 -4.875 -30.698 1.00 80.81 174 GLY A N 1
ATOM 1373 C CA . GLY A 1 174 ? 11.751 -3.760 -31.622 1.00 80.81 174 GLY A CA 1
ATOM 1374 C C . GLY A 1 174 ? 13.064 -3.012 -31.365 1.00 80.81 174 GLY A C 1
ATOM 1375 O O . GLY A 1 174 ? 13.978 -3.530 -30.727 1.00 80.81 174 GLY A O 1
ATOM 1376 N N . ASN A 1 175 ? 13.168 -1.788 -31.890 1.00 85.75 175 ASN A N 1
ATOM 1377 C CA . ASN A 1 175 ? 14.357 -0.942 -31.763 1.00 85.75 175 ASN A CA 1
ATOM 1378 C C . ASN A 1 175 ? 14.369 -0.229 -30.405 1.00 85.75 175 ASN A C 1
ATOM 1380 O O . ASN A 1 175 ? 14.016 0.945 -30.309 1.00 85.75 175 ASN A O 1
ATOM 1384 N N . ILE A 1 176 ? 14.740 -0.947 -29.347 1.00 91.19 176 ILE A N 1
ATOM 1385 C CA . ILE A 1 176 ? 14.860 -0.393 -27.996 1.00 91.19 176 ILE A CA 1
ATOM 1386 C C . ILE A 1 176 ? 16.259 -0.702 -27.482 1.00 91.19 176 ILE A C 1
ATOM 1388 O O . ILE A 1 176 ? 16.663 -1.861 -27.422 1.00 91.19 176 ILE A O 1
ATOM 1392 N N . GLN A 1 177 ? 17.002 0.338 -27.121 1.00 91.56 177 GLN A N 1
ATOM 1393 C CA . GLN A 1 177 ? 18.367 0.224 -26.619 1.00 91.56 177 GLN A CA 1
ATOM 1394 C C . GLN A 1 177 ? 18.502 0.984 -25.304 1.00 91.56 177 GLN A C 1
ATOM 1396 O O . GLN A 1 177 ? 17.958 2.077 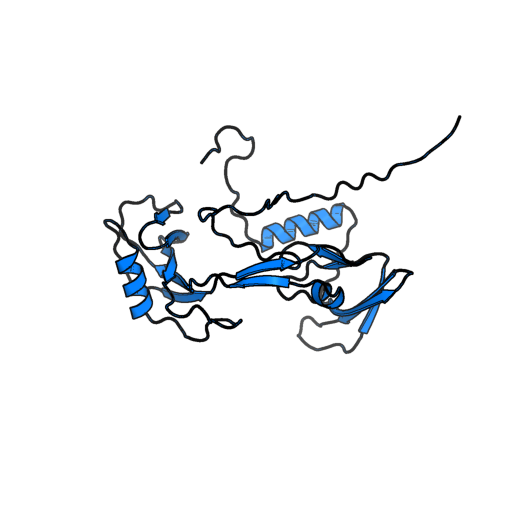-25.156 1.00 91.56 177 GLN A O 1
ATOM 1401 N N . LEU A 1 178 ? 19.239 0.402 -24.360 1.00 92.62 178 LEU A N 1
ATOM 1402 C CA . LEU A 1 178 ? 19.689 1.111 -23.166 1.00 92.62 178 LEU A CA 1
ATOM 1403 C C . LEU A 1 178 ? 20.782 2.098 -23.581 1.00 92.62 178 LEU A C 1
ATOM 1405 O O . LEU A 1 178 ? 21.712 1.714 -24.291 1.00 92.62 178 LEU A O 1
ATOM 1409 N N . GLU A 1 179 ? 20.665 3.355 -23.162 1.00 91.38 179 GLU A N 1
ATOM 1410 C CA . GLU A 1 179 ? 21.744 4.335 -23.353 1.00 91.38 179 GLU A CA 1
ATOM 1411 C C . GLU A 1 179 ? 22.827 4.183 -22.281 1.00 91.38 179 GLU A C 1
ATOM 1413 O O . GLU A 1 179 ? 24.012 4.237 -22.594 1.00 91.38 179 GLU A O 1
ATOM 1418 N N . ASP A 1 180 ? 22.400 3.922 -21.044 1.00 87.50 180 ASP A N 1
ATOM 1419 C CA . ASP A 1 180 ? 23.241 3.765 -19.860 1.00 87.50 180 ASP A CA 1
ATOM 1420 C C . ASP A 1 180 ? 22.780 2.542 -19.037 1.00 87.50 180 ASP A C 1
ATOM 1422 O O . ASP A 1 180 ? 21.615 2.130 -19.145 1.00 87.50 180 ASP A O 1
ATOM 1426 N N . PRO A 1 181 ? 23.646 1.969 -18.176 1.00 88.44 181 PRO A N 1
ATOM 1427 C CA . PRO A 1 181 ? 23.230 0.994 -17.170 1.00 88.44 181 PRO A CA 1
ATOM 1428 C C . PRO A 1 181 ? 22.129 1.548 -16.244 1.00 88.44 181 PRO A C 1
ATOM 1430 O O . PRO A 1 181 ? 22.059 2.762 -16.023 1.00 88.44 181 PRO A O 1
ATOM 1433 N N . PRO A 1 182 ? 21.277 0.684 -15.661 1.00 91.06 182 PRO A N 1
ATOM 1434 C CA . PRO A 1 182 ? 20.244 1.118 -14.729 1.00 91.06 182 PRO A CA 1
ATOM 1435 C C . PRO A 1 182 ? 20.844 1.821 -13.511 1.00 91.06 182 PRO A C 1
ATOM 1437 O O . PRO A 1 182 ? 21.842 1.378 -12.944 1.00 91.06 182 PRO A O 1
ATOM 1440 N N . THR A 1 183 ? 20.199 2.908 -13.083 1.00 89.31 183 THR A N 1
ATOM 1441 C CA . THR A 1 183 ? 20.633 3.676 -11.899 1.00 89.31 183 THR A CA 1
ATOM 1442 C C . THR A 1 183 ? 20.428 2.874 -10.614 1.00 89.31 183 THR A C 1
ATOM 1444 O O . THR A 1 183 ? 21.194 3.002 -9.663 1.00 89.31 183 THR A O 1
ATOM 1447 N N . TRP A 1 184 ? 19.390 2.042 -10.589 1.00 88.56 184 TRP A N 1
ATOM 1448 C CA . TRP A 1 184 ? 19.104 1.086 -9.529 1.00 88.56 184 TRP A CA 1
ATOM 1449 C C . TRP A 1 184 ? 18.238 -0.042 -10.085 1.00 88.56 184 TRP A C 1
ATOM 1451 O O . TRP A 1 184 ? 17.575 0.122 -11.114 1.00 88.56 184 TRP A O 1
ATOM 1461 N N . ILE A 1 185 ? 18.246 -1.176 -9.391 1.00 89.75 185 ILE A N 1
ATOM 1462 C CA . ILE A 1 185 ? 17.409 -2.331 -9.700 1.00 89.75 185 ILE A CA 1
ATOM 1463 C C . ILE A 1 185 ? 16.802 -2.813 -8.384 1.00 89.75 185 ILE A C 1
ATOM 1465 O O . ILE A 1 185 ? 17.510 -2.934 -7.386 1.00 89.75 185 ILE A O 1
ATOM 1469 N N . ALA A 1 186 ? 15.506 -3.109 -8.374 1.00 85.75 186 ALA A N 1
ATOM 1470 C CA . ALA A 1 186 ? 14.866 -3.803 -7.264 1.00 85.75 186 ALA A CA 1
ATOM 1471 C C . ALA A 1 186 ? 13.992 -4.943 -7.754 1.00 85.75 186 ALA A C 1
ATOM 1473 O O . ALA A 1 186 ? 13.395 -4.884 -8.830 1.00 85.75 186 ALA A O 1
ATOM 1474 N N . ARG A 1 187 ? 13.896 -5.977 -6.925 1.00 83.81 187 ARG A N 1
ATOM 1475 C CA . ARG A 1 187 ? 12.973 -7.081 -7.130 1.00 83.81 187 ARG A CA 1
ATOM 1476 C C . ARG A 1 187 ? 11.741 -6.850 -6.278 1.00 83.81 187 ARG A C 1
ATOM 1478 O O . ARG A 1 187 ? 11.849 -6.528 -5.099 1.00 83.81 187 ARG A O 1
ATOM 1485 N N . PHE A 1 188 ? 10.571 -7.048 -6.863 1.00 73.50 188 PHE A N 1
ATOM 1486 C CA . PHE A 1 188 ? 9.329 -7.052 -6.109 1.00 73.50 188 PHE A CA 1
ATOM 1487 C C . PHE A 1 188 ? 8.434 -8.198 -6.560 1.00 73.50 188 PHE A C 1
ATOM 1489 O O . PHE A 1 188 ? 8.446 -8.619 -7.718 1.00 73.50 188 PHE A O 1
ATOM 1496 N N . LYS A 1 189 ? 7.659 -8.709 -5.607 1.00 71.12 189 LYS A N 1
ATOM 1497 C CA . LYS A 1 189 ? 6.685 -9.770 -5.834 1.00 71.12 189 LYS A CA 1
ATOM 1498 C C . LYS A 1 189 ? 5.295 -9.176 -5.870 1.00 71.12 189 LYS A C 1
ATOM 1500 O O . LYS A 1 189 ? 4.948 -8.314 -5.061 1.00 71.12 189 LYS A O 1
ATOM 1505 N N . LEU A 1 190 ? 4.486 -9.659 -6.803 1.00 67.81 190 LEU A N 1
ATOM 1506 C CA . LEU A 1 190 ? 3.088 -9.278 -6.844 1.00 67.81 190 LEU A CA 1
ATOM 1507 C C . LEU A 1 190 ? 2.287 -10.138 -5.884 1.00 67.81 190 LEU A C 1
ATOM 1509 O O . LEU A 1 190 ? 2.206 -11.360 -6.015 1.00 67.81 190 LEU A O 1
ATOM 1513 N N . HIS A 1 191 ? 1.616 -9.471 -4.961 1.00 66.31 191 HIS A N 1
ATOM 1514 C CA . HIS A 1 191 ? 0.643 -10.093 -4.089 1.00 66.31 191 HIS A CA 1
ATOM 1515 C C . HIS A 1 191 ? -0.734 -9.557 -4.445 1.00 66.31 191 HIS A C 1
ATOM 1517 O O . HIS A 1 191 ? -0.910 -8.352 -4.616 1.00 66.31 191 HIS A O 1
ATOM 1523 N N . HIS A 1 192 ? -1.718 -10.444 -4.524 1.00 71.31 192 HIS A N 1
ATOM 1524 C CA . HIS A 1 192 ? -3.107 -10.037 -4.404 1.00 71.31 192 HIS A CA 1
ATOM 1525 C C . HIS A 1 192 ? -3.668 -10.697 -3.160 1.00 71.31 192 HIS A C 1
ATOM 1527 O O . HIS A 1 192 ? -3.470 -11.890 -2.928 1.00 71.31 192 HIS A O 1
ATOM 1533 N N . ARG A 1 193 ? -4.342 -9.907 -2.334 1.00 78.00 193 ARG A N 1
ATOM 1534 C CA . ARG A 1 193 ? -5.058 -10.426 -1.175 1.00 78.00 193 ARG A CA 1
ATOM 1535 C C . ARG A 1 193 ? -6.334 -9.657 -0.969 1.00 78.00 193 ARG A C 1
ATOM 1537 O O . ARG A 1 193 ? -6.399 -8.463 -1.254 1.00 78.00 193 ARG A O 1
ATOM 1544 N N . ILE A 1 194 ? -7.323 -10.349 -0.446 1.00 86.75 194 ILE A N 1
ATOM 1545 C CA . ILE A 1 194 ? -8.602 -9.788 -0.066 1.00 86.75 194 ILE A CA 1
ATOM 1546 C C . ILE A 1 194 ? -9.016 -10.392 1.272 1.00 86.75 194 ILE A C 1
ATOM 1548 O O . ILE A 1 194 ? -8.697 -11.541 1.586 1.00 86.75 194 ILE A O 1
ATOM 1552 N N . ALA A 1 195 ? -9.674 -9.589 2.094 1.00 87.44 195 ALA A N 1
ATOM 1553 C CA . ALA A 1 195 ? -10.311 -10.086 3.293 1.00 87.44 195 ALA A CA 1
ATOM 1554 C C . ALA A 1 195 ? -11.465 -11.024 2.905 1.00 87.44 195 ALA A C 1
ATOM 1556 O O . ALA A 1 195 ? -12.161 -10.778 1.918 1.00 87.44 195 ALA A O 1
ATOM 1557 N N . ASP A 1 196 ? -11.651 -12.108 3.655 1.00 88.56 196 ASP A N 1
ATOM 1558 C CA . ASP A 1 196 ? -12.752 -13.054 3.424 1.00 88.56 196 ASP A CA 1
ATOM 1559 C C . ASP A 1 196 ? -14.130 -12.423 3.678 1.00 88.56 196 ASP A C 1
ATOM 1561 O O . ASP A 1 196 ? -15.110 -12.769 3.019 1.00 88.56 196 ASP A O 1
ATOM 1565 N N . ASP A 1 197 ? -14.178 -11.447 4.580 1.00 91.06 197 ASP A N 1
ATOM 1566 C CA . ASP A 1 197 ? -15.294 -10.534 4.787 1.00 91.06 197 ASP A CA 1
ATOM 1567 C C . ASP A 1 197 ? -14.760 -9.118 5.083 1.00 91.06 197 ASP A C 1
ATOM 1569 O O . ASP A 1 197 ? -13.632 -8.923 5.539 1.00 91.06 197 ASP A O 1
ATOM 1573 N N . PHE A 1 198 ? -15.582 -8.103 4.838 1.00 92.12 198 PHE A N 1
ATOM 1574 C CA . PHE A 1 198 ? -15.270 -6.695 5.099 1.00 92.12 198 PHE A CA 1
ATOM 1575 C C . PHE A 1 198 ? -15.761 -6.249 6.481 1.00 92.12 198 PHE A C 1
ATOM 1577 O O . PHE A 1 198 ? -15.525 -5.110 6.897 1.00 92.12 198 PHE A O 1
ATOM 1584 N N . ARG A 1 199 ? -16.457 -7.138 7.199 1.00 93.69 199 ARG A N 1
ATOM 1585 C CA . ARG A 1 199 ? -17.058 -6.866 8.499 1.00 93.69 199 ARG A CA 1
ATOM 1586 C C . ARG A 1 199 ? -17.077 -8.111 9.379 1.00 93.69 199 ARG A C 1
ATOM 1588 O O . ARG A 1 199 ? -17.449 -9.191 8.948 1.00 93.69 199 ARG A O 1
ATOM 1595 N N . ASN A 1 200 ? -16.825 -7.920 10.671 1.00 93.06 200 ASN A N 1
ATOM 1596 C CA . ASN A 1 200 ? -17.208 -8.874 11.706 1.00 93.06 200 ASN A CA 1
ATOM 1597 C C . ASN A 1 200 ? -17.829 -8.133 12.901 1.00 93.06 200 ASN A C 1
ATOM 1599 O O . ASN A 1 200 ? -17.144 -7.460 13.677 1.00 93.06 200 ASN A O 1
ATOM 1603 N N . GLY A 1 201 ? -19.153 -8.235 13.041 1.00 92.25 201 GLY A N 1
ATOM 1604 C CA . GLY A 1 201 ? -19.902 -7.561 14.102 1.00 92.25 201 GLY A CA 1
ATOM 1605 C C . GLY A 1 201 ? -19.845 -6.035 13.980 1.00 92.25 201 GLY A C 1
ATOM 1606 O O . GLY A 1 201 ? -20.458 -5.457 13.080 1.00 92.25 201 GLY A O 1
ATOM 1607 N N . ARG A 1 202 ? -19.141 -5.382 14.908 1.00 94.56 202 ARG A N 1
ATOM 1608 C CA . ARG A 1 202 ? -18.977 -3.917 14.979 1.00 94.56 202 ARG A CA 1
ATOM 1609 C C . ARG A 1 202 ? -17.647 -3.420 14.398 1.00 94.56 202 ARG A C 1
ATOM 1611 O O . ARG A 1 202 ? -17.355 -2.230 14.469 1.00 94.56 202 ARG A O 1
ATOM 1618 N N . VAL A 1 203 ? -16.847 -4.321 13.831 1.00 96.00 203 VAL A N 1
ATOM 1619 C CA . VAL A 1 203 ? -15.544 -4.003 13.244 1.00 96.00 203 VAL A CA 1
ATOM 1620 C C . VAL A 1 203 ? -15.607 -4.197 11.733 1.00 96.00 203 VAL A C 1
ATOM 1622 O O . VAL A 1 203 ? -16.060 -5.241 11.264 1.00 96.00 203 VAL A O 1
ATOM 1625 N N . PHE A 1 204 ? -15.161 -3.193 10.988 1.00 96.62 204 PHE A N 1
ATOM 1626 C CA . PHE A 1 204 ? -15.107 -3.155 9.528 1.00 96.62 204 PHE A CA 1
ATOM 1627 C C . PHE A 1 204 ? -13.668 -2.931 9.064 1.00 96.62 204 PHE A C 1
ATOM 1629 O O . PHE A 1 204 ? -12.841 -2.447 9.836 1.00 96.62 204 PHE A O 1
ATOM 1636 N N . VAL A 1 205 ? -13.370 -3.232 7.803 1.00 95.56 205 VAL A N 1
ATOM 1637 C CA . VAL A 1 205 ? -12.078 -2.933 7.164 1.00 95.56 205 VAL A CA 1
ATOM 1638 C C . VAL A 1 205 ? -12.286 -2.278 5.799 1.00 95.56 205 VAL A C 1
ATOM 1640 O O . VAL A 1 205 ? -13.247 -2.595 5.097 1.00 95.56 205 VAL A O 1
ATOM 1643 N N . ALA A 1 206 ? -11.387 -1.369 5.416 1.00 93.81 206 ALA A N 1
ATOM 1644 C CA . ALA A 1 206 ? -11.422 -0.659 4.139 1.00 93.81 206 ALA A CA 1
ATOM 1645 C C . ALA A 1 206 ? -10.010 -0.368 3.597 1.00 93.81 206 ALA A C 1
ATOM 1647 O O . ALA A 1 206 ? -9.024 -0.359 4.337 1.00 93.81 206 ALA A O 1
ATOM 1648 N N . GLY A 1 207 ? -9.912 -0.132 2.285 1.00 90.44 207 GLY A N 1
ATOM 1649 C CA . GLY A 1 207 ? -8.641 0.124 1.601 1.00 90.44 207 GLY A CA 1
ATOM 1650 C C . GLY A 1 207 ? -7.681 -1.062 1.700 1.00 90.44 207 GLY A C 1
ATOM 1651 O O . GLY A 1 207 ? -8.107 -2.216 1.668 1.00 90.44 207 GLY A O 1
ATOM 1652 N N . ASP A 1 208 ? -6.394 -0.779 1.888 1.00 88.75 208 ASP A N 1
ATOM 1653 C CA . ASP A 1 208 ? -5.334 -1.793 1.976 1.00 88.75 208 ASP A CA 1
ATOM 1654 C C . ASP A 1 208 ? -5.493 -2.772 3.150 1.00 88.75 208 ASP A C 1
ATOM 1656 O O . ASP A 1 208 ? -4.973 -3.891 3.119 1.00 88.75 208 ASP A O 1
ATOM 1660 N N . ALA A 1 209 ? -6.257 -2.386 4.178 1.00 90.31 209 ALA A N 1
ATOM 1661 C CA . ALA A 1 209 ? -6.636 -3.288 5.257 1.00 90.31 209 ALA A CA 1
ATOM 1662 C C . ALA A 1 209 ? -7.606 -4.381 4.785 1.00 90.31 209 ALA A C 1
ATOM 1664 O O . ALA A 1 209 ? -7.580 -5.481 5.334 1.00 90.31 209 ALA A O 1
ATOM 1665 N N . ALA A 1 210 ? -8.429 -4.106 3.772 1.00 88.94 210 ALA A N 1
ATOM 1666 C CA . ALA A 1 210 ? -9.407 -5.039 3.221 1.00 88.94 210 ALA A CA 1
ATOM 1667 C C . ALA A 1 210 ? -8.925 -5.727 1.940 1.00 88.94 210 ALA A C 1
ATOM 1669 O O . ALA A 1 210 ? -9.277 -6.877 1.695 1.00 88.94 210 ALA A O 1
ATOM 1670 N N . HIS A 1 211 ? -8.123 -5.058 1.116 1.00 84.38 211 HIS A N 1
ATOM 1671 C CA . HIS A 1 211 ? -7.631 -5.619 -0.135 1.00 84.38 211 HIS A CA 1
ATOM 1672 C C . HIS A 1 211 ? -6.279 -5.027 -0.521 1.00 84.38 211 HIS A C 1
ATOM 1674 O O . HIS A 1 211 ? -6.089 -3.821 -0.476 1.00 84.38 211 HIS A O 1
ATOM 1680 N N . ILE A 1 212 ? -5.359 -5.856 -0.996 1.00 81.12 212 ILE A N 1
ATOM 1681 C CA . ILE A 1 212 ? -4.181 -5.393 -1.732 1.00 81.12 212 ILE A CA 1
ATOM 1682 C C . ILE A 1 212 ? -4.504 -5.665 -3.195 1.00 81.12 212 ILE A C 1
ATOM 1684 O O . ILE A 1 212 ? -4.414 -6.823 -3.631 1.00 81.12 212 ILE A O 1
ATOM 1688 N N . PRO A 1 213 ? -4.995 -4.651 -3.932 1.00 60.53 213 PRO A N 1
ATOM 1689 C CA . PRO A 1 213 ? -5.311 -4.837 -5.325 1.00 60.53 213 PRO A CA 1
ATOM 1690 C C . PRO A 1 213 ? -4.003 -5.026 -6.076 1.00 60.53 213 PRO A C 1
ATOM 1692 O O . PRO A 1 213 ? -3.031 -4.296 -5.889 1.00 60.53 213 PRO A O 1
ATOM 1695 N N . PHE A 1 214 ? -4.004 -5.995 -6.977 1.00 49.62 214 PHE A N 1
ATOM 1696 C CA . PHE A 1 214 ? -2.980 -6.024 -7.992 1.00 49.62 214 PHE A CA 1
ATOM 1697 C C . PHE A 1 214 ? -3.200 -4.853 -8.952 1.00 49.62 214 PHE A C 1
ATOM 1699 O O . PHE A 1 214 ? -4.223 -4.786 -9.635 1.00 49.62 214 PHE A O 1
ATOM 1706 N N . THR A 1 215 ? -2.236 -3.941 -9.032 1.00 43.81 215 THR A N 1
ATOM 1707 C CA . THR A 1 215 ? -2.184 -2.913 -10.072 1.00 43.81 215 THR A CA 1
ATOM 1708 C C . THR A 1 215 ? -1.513 -3.466 -11.328 1.00 43.81 215 THR A C 1
ATOM 1710 O O . THR A 1 215 ? -0.505 -2.953 -11.801 1.00 43.81 215 THR A O 1
ATOM 1713 N N . SER A 1 216 ? -2.081 -4.508 -11.936 1.00 38.84 216 SER A N 1
ATOM 1714 C CA . SER A 1 216 ? -1.920 -4.652 -13.380 1.00 38.84 216 SER A CA 1
ATOM 1715 C C . SER A 1 216 ? -3.171 -5.191 -14.051 1.00 38.84 216 SER A C 1
ATOM 1717 O O . SER A 1 216 ? -3.814 -6.162 -13.650 1.00 38.84 216 SER A O 1
ATOM 1719 N N . TRP A 1 217 ? -3.520 -4.475 -15.106 1.00 32.09 217 TRP A N 1
ATOM 1720 C CA . TRP A 1 217 ? -4.506 -4.836 -16.098 1.00 32.09 217 TRP A CA 1
ATOM 1721 C C . TRP A 1 217 ? -3.973 -6.019 -16.930 1.00 32.09 217 TRP A C 1
ATOM 1723 O O . TRP A 1 217 ? -3.551 -5.842 -18.068 1.00 32.09 217 TRP A O 1
ATOM 1733 N N . GLY A 1 218 ? -3.929 -7.220 -16.348 1.00 25.36 218 GLY A N 1
ATOM 1734 C CA . GLY A 1 218 ? -3.642 -8.483 -17.043 1.00 25.36 218 GLY A CA 1
ATOM 1735 C C . GLY A 1 218 ? -4.928 -9.217 -17.462 1.00 25.36 218 GLY A C 1
ATOM 1736 O O . GLY A 1 218 ? -5.988 -8.966 -16.878 1.00 25.36 218 GLY A O 1
ATOM 1737 N N . PRO A 1 219 ? -4.887 -10.105 -18.476 1.00 27.45 219 PRO A N 1
ATOM 1738 C CA . PRO A 1 219 ? -6.087 -10.727 -19.027 1.00 27.45 219 PRO A CA 1
ATOM 1739 C C . PRO A 1 219 ? -6.750 -11.639 -17.988 1.00 27.45 219 PRO A C 1
ATOM 1741 O O . PRO A 1 219 ? -6.118 -12.520 -17.407 1.00 27.45 219 PRO A O 1
ATOM 1744 N N . ARG A 1 220 ? -8.047 -11.415 -17.752 1.00 28.80 220 ARG A N 1
ATOM 1745 C CA . ARG A 1 220 ? -8.880 -12.274 -16.906 1.00 28.80 220 ARG A CA 1
ATOM 1746 C C . ARG A 1 220 ? -9.010 -13.642 -17.569 1.00 28.80 220 ARG A C 1
ATOM 1748 O O . ARG A 1 220 ? -9.652 -13.739 -18.609 1.00 28.80 220 ARG A O 1
ATOM 1755 N N . ASN A 1 221 ? -8.511 -14.691 -16.922 1.00 25.70 221 ASN A N 1
ATOM 1756 C CA . ASN A 1 221 ? -9.166 -15.987 -17.037 1.00 25.70 221 ASN A CA 1
ATOM 1757 C C . ASN A 1 221 ? -10.334 -15.982 -16.053 1.00 25.70 221 ASN A C 1
ATOM 1759 O O . ASN A 1 221 ? -10.163 -15.866 -14.839 1.00 25.70 221 ASN A O 1
ATOM 1763 N N . GLU A 1 222 ? -11.538 -16.003 -16.614 1.00 32.47 222 GLU A N 1
ATOM 1764 C CA . GLU A 1 222 ? -12.788 -16.164 -15.889 1.00 32.47 222 GLU A CA 1
ATOM 1765 C C . GLU A 1 222 ? -12.710 -17.405 -14.999 1.00 32.47 222 GLU A C 1
ATOM 1767 O O . GLU A 1 222 ? -12.265 -18.451 -15.458 1.00 32.47 222 GLU A O 1
ATOM 1772 N N . HIS A 1 223 ? -13.147 -17.288 -13.746 1.00 27.86 223 HIS A N 1
ATOM 1773 C CA . HIS A 1 223 ? -14.159 -18.142 -13.111 1.00 27.86 223 HIS A CA 1
ATOM 1774 C C . HIS A 1 223 ? -14.383 -17.629 -11.682 1.00 27.86 223 HIS A C 1
ATOM 1776 O O . HIS A 1 223 ? -13.707 -18.033 -10.742 1.00 27.86 223 HIS A O 1
ATOM 1782 N N . ARG A 1 224 ? -15.358 -16.719 -11.569 1.00 27.98 224 ARG A N 1
ATOM 1783 C CA . ARG A 1 224 ? -16.164 -16.305 -10.402 1.00 27.98 224 ARG A CA 1
ATOM 1784 C C . ARG A 1 224 ? -16.333 -14.792 -10.392 1.00 27.98 224 ARG A C 1
ATOM 1786 O O . ARG A 1 224 ? -15.393 -14.020 -10.520 1.00 27.98 224 ARG A O 1
ATOM 1793 N N . HIS A 1 225 ? -17.595 -14.402 -10.290 1.00 29.86 225 HIS A N 1
ATOM 1794 C CA . HIS A 1 225 ? -18.092 -13.038 -10.261 1.00 29.86 225 HIS A CA 1
ATOM 1795 C C . HIS A 1 225 ? -17.396 -12.177 -9.193 1.00 29.86 225 HIS A C 1
ATOM 1797 O O . HIS A 1 225 ? -17.870 -12.083 -8.066 1.00 29.86 225 HIS A O 1
ATOM 1803 N N . SER A 1 226 ? -16.334 -11.468 -9.567 1.00 27.36 226 SER A N 1
ATOM 1804 C CA . SER A 1 226 ? -15.830 -10.335 -8.788 1.00 27.36 226 SER A CA 1
ATOM 1805 C C . SER A 1 226 ? -16.543 -9.071 -9.258 1.00 27.36 226 SER A C 1
ATOM 1807 O O . SER A 1 226 ? -16.097 -8.382 -10.179 1.00 27.36 226 SER A O 1
ATOM 1809 N N . ARG A 1 227 ? -17.686 -8.765 -8.631 1.00 24.50 227 ARG A N 1
ATOM 1810 C CA . ARG A 1 227 ? -18.225 -7.398 -8.600 1.00 24.50 227 ARG A CA 1
ATOM 1811 C C . ARG A 1 227 ? -17.252 -6.547 -7.784 1.00 24.50 227 ARG A C 1
ATOM 1813 O O . ARG A 1 227 ? -17.449 -6.346 -6.595 1.00 24.50 227 ARG A O 1
ATOM 1820 N N . CYS A 1 228 ? -16.200 -6.053 -8.427 1.00 26.91 228 CYS A N 1
ATOM 1821 C CA . CYS A 1 228 ? -15.430 -4.937 -7.896 1.00 26.91 228 CYS A CA 1
ATOM 1822 C C . CYS A 1 228 ? -16.222 -3.661 -8.212 1.00 26.91 228 CYS A C 1
ATOM 1824 O O . CYS A 1 228 ? -15.971 -2.979 -9.201 1.00 26.91 228 CYS A O 1
ATOM 1826 N N . TYR A 1 229 ? -17.274 -3.422 -7.433 1.00 24.59 229 TYR A N 1
ATOM 1827 C CA . TYR A 1 229 ? -17.907 -2.115 -7.314 1.00 24.59 229 TYR A CA 1
ATOM 1828 C C . TYR A 1 229 ? -17.444 -1.566 -5.975 1.00 24.59 229 TYR A C 1
ATOM 1830 O O . TYR A 1 229 ? -17.702 -2.198 -4.956 1.00 24.59 229 TYR A O 1
ATOM 1838 N N . GLN A 1 230 ? -16.751 -0.427 -5.981 1.00 29.27 230 GLN A N 1
ATOM 1839 C CA . GLN A 1 230 ? -16.527 0.346 -4.765 1.00 29.27 230 GLN A CA 1
ATOM 1840 C C . GLN A 1 230 ? -17.895 0.768 -4.213 1.00 29.27 230 GLN A C 1
ATOM 1842 O O . GLN A 1 230 ? -18.571 1.564 -4.870 1.00 29.27 230 GLN A O 1
ATOM 1847 N N . PRO A 1 231 ? -18.349 0.262 -3.053 1.00 25.88 231 PRO A N 1
ATOM 1848 C CA . PRO A 1 231 ? -19.555 0.766 -2.437 1.00 25.88 231 PRO A CA 1
ATOM 1849 C C . PRO A 1 231 ? -19.129 1.952 -1.576 1.00 25.88 231 PRO A C 1
ATOM 1851 O O . PRO A 1 231 ? -18.647 1.792 -0.455 1.00 25.88 231 PRO A O 1
ATOM 1854 N N . TRP A 1 232 ? -19.294 3.156 -2.119 1.00 26.05 232 TRP A N 1
ATOM 1855 C CA . TRP A 1 232 ? -19.494 4.326 -1.276 1.00 26.05 232 TRP A CA 1
ATOM 1856 C C . TRP A 1 232 ? -20.701 4.057 -0.365 1.00 26.05 232 TRP A C 1
ATOM 1858 O O . TRP A 1 232 ? -21.705 3.489 -0.798 1.00 26.05 232 TRP A O 1
ATOM 1868 N N . MET A 1 233 ? -20.566 4.399 0.916 1.00 23.97 233 MET A N 1
ATOM 1869 C CA . MET A 1 233 ? -21.566 4.159 1.955 1.00 23.97 233 MET A CA 1
ATOM 1870 C C . MET A 1 233 ? -22.878 4.907 1.650 1.00 23.97 233 MET A C 1
ATOM 1872 O O . MET A 1 233 ? -23.019 6.078 1.987 1.00 23.97 233 MET A O 1
ATOM 1876 N N . GLU A 1 234 ? -23.869 4.234 1.060 1.00 23.80 234 GLU A N 1
ATOM 1877 C CA . GLU A 1 234 ? -25.265 4.682 1.127 1.00 23.80 234 GLU A CA 1
ATOM 1878 C C . GLU A 1 234 ? -25.877 4.233 2.458 1.00 23.80 234 GLU A C 1
ATOM 1880 O O . GLU A 1 234 ? -26.444 3.147 2.594 1.00 23.80 234 GLU A O 1
ATOM 1885 N N . THR A 1 235 ? -25.789 5.095 3.464 1.00 26.86 235 THR A N 1
ATOM 1886 C CA . THR A 1 235 ? -26.546 4.942 4.706 1.00 26.86 235 THR A CA 1
ATOM 1887 C C . THR A 1 235 ? -27.977 5.440 4.476 1.00 26.86 235 THR A C 1
ATOM 1889 O O . THR A 1 235 ? -28.302 6.588 4.772 1.00 26.86 235 THR A O 1
ATOM 1892 N N . ARG A 1 236 ? -28.875 4.597 3.949 1.00 23.86 236 ARG A N 1
ATOM 1893 C CA . ARG A 1 236 ? -30.322 4.863 4.060 1.00 23.86 236 ARG A CA 1
ATOM 1894 C C . ARG A 1 236 ? -30.787 4.501 5.468 1.00 23.86 236 ARG A C 1
ATOM 1896 O O . ARG A 1 236 ? -31.179 3.368 5.732 1.00 23.86 236 ARG A O 1
ATOM 1903 N N . TYR A 1 237 ? -30.771 5.479 6.368 1.00 29.61 237 TYR A N 1
ATOM 1904 C CA . TYR A 1 237 ? -31.611 5.426 7.561 1.00 29.61 237 TYR A CA 1
ATOM 1905 C C . TYR A 1 237 ? -33.068 5.605 7.126 1.00 29.61 237 TYR A C 1
ATOM 1907 O O . TYR A 1 237 ? -33.474 6.684 6.700 1.00 29.61 237 TYR A O 1
ATOM 1915 N N . GLY A 1 238 ? -33.851 4.529 7.206 1.00 27.25 238 GLY A N 1
ATOM 1916 C CA . GLY A 1 238 ? -35.303 4.610 7.132 1.00 27.25 238 GLY A CA 1
ATOM 1917 C C . GLY A 1 238 ? -35.828 5.332 8.369 1.00 27.25 238 GLY A C 1
ATOM 1918 O O . GLY A 1 238 ? -35.867 4.760 9.455 1.00 27.25 238 GLY A O 1
ATOM 1919 N N . SER A 1 239 ? -36.220 6.592 8.209 1.00 28.75 239 SER A N 1
ATOM 1920 C CA . SER A 1 239 ? -37.042 7.308 9.174 1.00 28.75 239 SER A CA 1
ATOM 1921 C C . SER A 1 239 ? -38.465 6.751 9.116 1.00 28.75 239 SER A C 1
ATOM 1923 O O . SER A 1 239 ? -39.281 7.153 8.291 1.00 28.75 239 SER A O 1
ATOM 1925 N N . SER A 1 240 ? -38.793 5.826 10.020 1.00 32.75 240 SER A N 1
ATOM 1926 C CA . SER A 1 240 ? -40.186 5.636 10.418 1.00 32.75 240 SER A CA 1
ATOM 1927 C C . SER A 1 240 ? -40.588 6.822 11.298 1.00 32.75 240 SER A C 1
ATOM 1929 O O . SER A 1 240 ? -40.401 6.794 12.514 1.00 32.75 240 SER A O 1
ATOM 1931 N N . GLN A 1 241 ? -41.111 7.882 10.688 1.00 29.95 241 GLN A N 1
ATOM 1932 C CA . GLN A 1 241 ? -42.033 8.770 11.387 1.00 29.95 241 GLN A CA 1
ATOM 1933 C C . GLN A 1 241 ? -43.445 8.435 10.920 1.00 29.95 241 GLN A C 1
ATOM 1935 O O . GLN A 1 241 ? -43.779 8.578 9.747 1.00 29.95 241 GLN A O 1
ATOM 1940 N N . GLY A 1 242 ? -44.231 7.908 11.858 1.00 27.31 242 GLY A N 1
ATOM 1941 C CA . GLY A 1 242 ? -45.680 7.988 11.791 1.00 27.31 242 GLY A CA 1
ATOM 1942 C C . GLY A 1 242 ? -46.172 9.390 12.164 1.00 27.31 242 GLY A C 1
ATOM 1943 O O . GLY A 1 242 ? -45.367 10.258 12.490 1.00 27.31 242 GLY A O 1
ATOM 1944 N N . GLU A 1 243 ? -47.503 9.506 12.179 1.00 28.55 243 GLU A N 1
ATOM 1945 C CA . GLU A 1 243 ? -48.375 10.690 12.317 1.00 28.55 243 GLU A CA 1
ATOM 1946 C C . GLU A 1 243 ? -48.864 11.215 10.956 1.00 28.55 243 GLU A C 1
ATOM 1948 O O . GLU A 1 243 ? -48.064 11.623 10.126 1.00 28.55 243 GLU A O 1
ATOM 1953 N N . LYS A 1 244 ? -50.160 11.228 10.619 1.00 34.12 244 LYS A N 1
ATOM 1954 C CA . LYS A 1 244 ? -51.433 10.957 11.312 1.00 34.12 244 LYS A CA 1
ATOM 1955 C C . LYS A 1 244 ? -52.454 10.456 10.289 1.00 34.12 244 LYS A C 1
ATOM 1957 O O . LYS A 1 244 ? -52.314 10.837 9.107 1.00 34.12 244 LYS A O 1
#

Sequence (244 aa):
MGVLDTEFSGPYMLSQSETESCLEKQLEEYGGKVERERKLQLLFRDDNGVSVRFRKISQDGYDEHKEEEISCQYVVGCDGSHSMVRKSANLKFEGSAYASDFLLADVKLKWDYAPDRLTMLMGTGFMMCLPLKDGAYRLVLSVPTENEESSYGESTDEPTLQEFEGAFQRLATGNIQLEDPPTWIARFKLHHRIADDFRNGRVFVAGDAAHIPFTSWGPRNEHRHSRCYQPWMETRYGSSQGEK

InterPro domains:
  IPR002938 FAD-binding domain [PF01494] (6-212)
  IPR036188 FAD/NAD(P)-binding domain superfamily [G3DSA:3.50.50.60] (2-212)
  IPR036188 FAD/NAD(P)-binding domain superfamily [SSF51905] (6-214)
  IPR050641 Rifampicin monooxygenase-like [PTHR43004] (12-212)

Radius of gyration: 23.35 Å; chains: 1; bounding box: 75×43×60 Å

Organism: NCBI:txid38457

Foldseek 3Di:
DDQPPDPDRDDDDDDPVVVVVVVQVVCVVVVHDDDPQWDWDDWDDDPQFIKTKTWGADPVRDGPVDIDIDTDRAAEFPPAQVTPLCVNLVWDKDWDWDQKKKKKFKFAKDDDDDQQDWDWFDDPFTWIWHHDPPRITIIIFIDHDPDPDDDDDAPPDADDLVSVVVRCVVGVPDPMDTPDRTPGMGMDIDIWIATPDQDRNRYGYDDNRGIDDGPDPDDDPDDDDDPPDPDDDPPPDDDPDDDD

Secondary structure (DSSP, 8-state):
---SSSSS-S-----HHHHHHHHHHHHHHTT-----SEEEEEEEE-SS-EEEEEEEE-TTS-EEEEEEEEEES-EEE---TT-HHHHHTT--EEEEEEEEEEEEEEEEEEESS-TTS-EEEESSSEEEEEE-GGGEEEEEEEE--S-S---SS---SPPPHHHHHHHHHHH--SSEEESS--S-EEEEEEEEEEES-SEETTEEE-GGGTEE-----PPP---S--------------------